Protein 7WLP (pdb70)

GO terms:
  GO:0005654 nucleoplasm (C, IDA)
  GO:0005634 nucleus (C, IDA)
  GO:0070062 extracellular exosome (C, HDA)
  GO:0005634 nucleus (C, HDA)

Radius of gyration: 16.53 Å; Cα contacts (8 Å, |Δi|>4): 292; chains: 4; bounding box: 38×44×42 Å

InterPro domains:
  IPR002119 Histone H2A [PR00620] (14-36)
  IPR002119 Histone H2A [PR00620] (43-58)
  IPR002119 Histone H2A [PR00620] (58-71)
  IPR002119 Histone H2A [PR00620] (72-86)
  IPR002119 Histone H2A [PR00620] (100-118)
  IPR002119 Histone H2A [PTHR23430] (9-121)
  IPR002119 Histone H2A [SM00414] (3-123)
  IPR007125 Core Histone H2A/H2B/H3 domain [PF00125] (7-89)
  IPR009072 Histone-fold [G3DSA:1.10.20.10] (2-130)
  IPR009072 Histone-fold [SSF47113] (4-128)
  IPR032454 Histone H2A, C-terminal domain [PF16211] (92-126)
  IPR032458 Histone H2A conserved site [PS00046] (22-28)
  IPR061508 Histone H2A, histone fold [cd00074] (16-104)

Foldseek 3Di:
DDQQLVLLVVLLCVQPVQAAADPQRSVVLRVQLVLLLCQLLVQLLVVCVVVVHQARALVSSLVSLCVQFPPVLSVVLNVQLVQLLVQLVPFPPPDQSCVSSVGSFHLVVSLVVSPVPRVRHHYDSSNSSSSSSSSSSVSSQLSNQLVVQCVVVVHRYGYVVSSVCSQCVDPRSVVSCVSRVD/DDDDDDD

Nearest PDB structures (foldseek):
  8uqd-assembly1_B  TM=9.725E-01  e=2.872E-25  Homo sapiens
  8uq9-assembly2_a  TM=9.815E-01  e=5.016E-25  Homo sapiens
  6w4l-assembly1_A  TM=9.857E-01  e=8.329E-25  Xenopus laevis
  8yjm-assembly1_G  TM=9.690E-01  e=5.016E-25  Homo sapiens
  8uqc-assembly1_A  TM=9.700E-01  e=6.464E-25  Homo sapiens

Structure (mmCIF, N/CA/C/O backbone):
data_7WLP
#
_entry.id   7WLP
#
_cell.length_a   88.270
_cell.length_b   88.270
_cell.length_c   105.626
_cell.angle_alpha   90.000
_cell.angle_beta   90.000
_cell.angle_gamma   120.000
#
_symmetry.space_group_name_H-M   'P 63 2 2'
#
loop_
_entity.id
_entity.type
_entity.pdbx_description
1 polymer 'Histone H2B type 1-O,Histone H2A type 1-D'
2 polymer 'Tegument protein BKRF4'
3 water water
#
loop_
_atom_site.group_PDB
_atom_site.id
_atom_site.type_symbol
_atom_site.label_atom_id
_atom_site.label_alt_id
_atom_site.label_comp_id
_atom_site.label_asym_id
_atom_site.label_entity_id
_atom_site.label_seq_id
_atom_site.pdbx_PDB_ins_code
_atom_site.Cartn_x
_atom_site.Cartn_y
_atom_site.Cartn_z
_atom_site.occupancy
_atom_site.B_iso_or_equiv
_atom_site.auth_seq_id
_atom_site.auth_comp_id
_atom_site.auth_asym_id
_atom_site.auth_atom_id
_atom_site.pdbx_PDB_model_num
ATOM 1 N N . LYS A 1 3 ? 19.239 -21.084 0.969 1.00 81.70 3 LYS A N 1
ATOM 2 C CA . LYS A 1 3 ? 18.403 -21.696 -0.097 1.00 89.01 3 LYS A CA 1
ATOM 3 C C . LYS A 1 3 ? 17.457 -20.627 -0.652 1.00 94.73 3 LYS A C 1
ATOM 4 O O . LYS A 1 3 ? 16.252 -20.763 -0.455 1.00 113.08 3 LYS A O 1
ATOM 10 N N . GLU A 1 4 ? 18.000 -19.586 -1.292 1.00 100.90 4 GLU A N 1
ATOM 11 C CA . GLU A 1 4 ? 17.243 -18.605 -2.125 1.00 97.65 4 GLU A CA 1
ATOM 12 C C . GLU A 1 4 ? 16.815 -19.269 -3.446 1.00 91.44 4 GLU A C 1
ATOM 13 O O . GLU A 1 4 ? 17.610 -20.048 -4.003 1.00 81.97 4 GLU A O 1
ATOM 19 N N . SER A 1 5 ? 15.600 -18.984 -3.922 1.00 82.17 5 SER A N 1
ATOM 20 C CA . SER A 1 5 ? 15.110 -19.376 -5.271 1.00 73.30 5 SER A CA 1
ATOM 21 C C . SER A 1 5 ? 15.584 -18.353 -6.310 1.00 64.43 5 SER A C 1
ATOM 22 O O . SER A 1 5 ? 15.132 -17.212 -6.266 1.00 63.01 5 SER A O 1
ATOM 25 N N . TYR A 1 6 ? 16.431 -18.777 -7.244 1.00 67.36 6 TYR A N 1
ATOM 26 C CA . TYR A 1 6 ? 16.934 -17.968 -8.386 1.00 65.67 6 TYR A CA 1
ATOM 27 C C . TYR A 1 6 ? 16.204 -18.348 -9.697 1.00 62.66 6 TYR A C 1
ATOM 28 O O . TYR A 1 6 ? 16.538 -17.753 -10.761 1.00 55.63 6 TYR A O 1
ATOM 37 N N . SER A 1 7 ? 15.211 -19.257 -9.621 1.00 57.55 7 SER A N 1
ATOM 38 C CA . SER A 1 7 ? 14.534 -19.885 -10.785 1.00 57.73 7 SER A CA 1
ATOM 39 C C . SER A 1 7 ? 14.220 -18.842 -11.848 1.00 60.69 7 SER A C 1
ATOM 40 O O . SER A 1 7 ? 14.543 -19.087 -13.011 1.00 60.61 7 SER A O 1
ATOM 43 N N . ILE A 1 8 ? 13.602 -17.724 -11.471 1.00 57.02 8 ILE A N 1
ATOM 44 C CA . ILE A 1 8 ? 13.080 -16.752 -12.466 1.00 57.07 8 ILE A CA 1
ATOM 45 C C . ILE A 1 8 ? 14.259 -16.162 -13.234 1.00 58.29 8 ILE A C 1
ATOM 46 O O . ILE A 1 8 ? 14.106 -15.864 -14.436 1.00 61.75 8 ILE A O 1
ATOM 51 N N . TYR A 1 9 ? 15.392 -15.987 -12.565 1.00 58.04 9 TYR A N 1
ATOM 52 C CA . TYR A 1 9 ? 16.596 -15.366 -13.159 1.00 58.35 9 TYR A CA 1
ATOM 53 C C . TYR A 1 9 ? 17.299 -16.402 -14.057 1.00 55.89 9 TYR A C 1
ATOM 54 O O . TYR A 1 9 ? 17.776 -16.053 -15.133 1.00 55.64 9 TYR A O 1
ATOM 63 N N . VAL A 1 10 ? 17.334 -17.655 -13.626 1.00 51.63 10 VAL A N 1
ATOM 64 C CA . VAL A 1 10 ? 17.853 -18.791 -14.428 1.00 53.35 10 VAL A CA 1
ATOM 65 C C . VAL A 1 10 ? 17.070 -18.882 -15.733 1.00 55.15 10 VAL A C 1
ATOM 66 O O . VAL A 1 10 ? 17.725 -19.016 -16.791 1.00 53.44 10 VAL A O 1
ATOM 70 N N . TYR A 1 11 ? 15.739 -18.818 -15.659 1.00 49.67 11 TYR A N 1
ATOM 71 C CA . TYR A 1 11 ? 14.836 -18.910 -16.835 1.00 51.78 11 TYR A CA 1
ATOM 72 C C . TYR A 1 11 ? 15.098 -17.746 -17.788 1.00 53.66 11 TYR A C 1
ATOM 73 O O . TYR A 1 11 ? 15.133 -17.944 -19.008 1.00 56.29 11 TYR A O 1
ATOM 82 N N . LYS A 1 12 ? 15.283 -16.549 -17.257 1.00 57.61 12 LYS A N 1
ATOM 83 C CA . LYS A 1 12 ? 15.596 -15.368 -18.101 1.00 62.23 12 LYS A CA 1
ATOM 84 C C . LYS A 1 12 ? 16.908 -15.623 -18.844 1.00 56.28 12 LYS A C 1
ATOM 85 O O . LYS A 1 12 ? 16.950 -15.410 -20.034 1.00 57.39 12 LYS A O 1
ATOM 91 N N . VAL A 1 13 ? 17.935 -16.112 -18.158 1.00 56.92 13 VAL A N 1
ATOM 92 C CA . VAL A 1 13 ? 19.258 -16.347 -18.785 1.00 54.82 13 VAL A CA 1
ATOM 93 C C . VAL A 1 13 ? 19.095 -17.464 -19.831 1.00 48.94 13 VAL A C 1
ATOM 94 O O . VAL A 1 13 ? 19.644 -17.317 -20.918 1.00 49.16 13 VAL A O 1
ATOM 98 N N . LEU A 1 14 ? 18.344 -18.518 -19.530 1.00 48.22 14 LEU A N 1
ATOM 99 C CA . LEU A 1 14 ? 18.048 -19.606 -20.490 1.00 53.63 14 LEU A CA 1
ATOM 100 C C . LEU A 1 14 ? 17.383 -19.048 -21.748 1.00 55.47 14 LEU A C 1
ATOM 101 O O . LEU A 1 14 ? 17.760 -19.514 -22.840 1.00 54.45 14 LEU A O 1
ATOM 106 N N . LYS A 1 15 ? 16.438 -18.112 -21.623 1.00 58.13 15 LYS A N 1
ATOM 107 C CA . LYS A 1 15 ? 15.802 -17.481 -22.820 1.00 63.29 15 LYS A CA 1
ATOM 108 C C . LYS A 1 15 ? 16.852 -16.690 -23.616 1.00 59.32 15 LYS A C 1
ATOM 109 O O . LYS A 1 15 ? 16.853 -16.809 -24.831 1.00 64.75 15 LYS A O 1
ATOM 115 N N . GLN A 1 16 ? 17.744 -15.955 -22.956 1.00 62.04 16 GLN A N 1
ATOM 116 C CA . GLN A 1 16 ? 18.862 -15.257 -23.636 1.00 63.43 16 GLN A CA 1
ATOM 117 C C . GLN A 1 16 ? 19.677 -16.256 -24.453 1.00 63.00 16 GLN A C 1
ATOM 118 O O . GLN A 1 16 ? 19.914 -15.943 -25.605 1.00 66.14 16 GLN A O 1
ATOM 124 N N . VAL A 1 17 ? 20.099 -17.395 -23.896 1.00 54.82 17 VAL A N 1
AT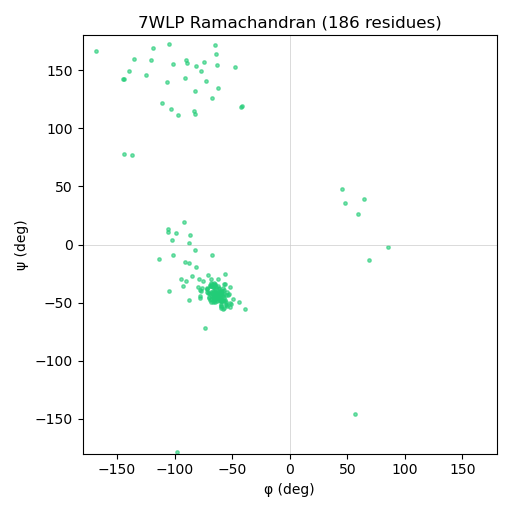OM 125 C CA . VAL A 1 17 ? 21.138 -18.237 -24.559 1.00 59.57 17 VAL A CA 1
ATOM 126 C C . VAL A 1 17 ? 20.498 -19.344 -25.424 1.00 58.30 17 VAL A C 1
ATOM 127 O O . VAL A 1 17 ? 21.138 -19.759 -26.393 1.00 56.28 17 VAL A O 1
ATOM 131 N N . HIS A 1 18 ? 19.320 -19.849 -25.084 1.00 52.35 18 HIS A N 1
ATOM 132 C CA . HIS A 1 18 ? 18.597 -20.859 -25.907 1.00 57.39 18 HIS A CA 1
ATOM 133 C C . HIS A 1 18 ? 17.118 -20.495 -25.968 1.00 54.24 18 HIS A C 1
ATOM 134 O O . HIS A 1 18 ? 16.297 -21.081 -25.252 1.00 52.03 18 HIS A O 1
ATOM 141 N N . PRO A 1 19 ? 16.762 -19.494 -26.806 1.00 55.78 19 PRO A N 1
ATOM 142 C CA . PRO A 1 19 ? 15.424 -18.907 -26.800 1.00 61.18 19 PRO A CA 1
ATOM 143 C C . PRO A 1 19 ? 14.332 -19.980 -26.916 1.00 59.96 19 PRO A C 1
ATOM 144 O O . PRO A 1 19 ? 13.368 -19.844 -26.241 1.00 59.26 19 PRO A O 1
ATOM 148 N N . ASP A 1 20 ? 14.553 -21.040 -27.697 1.00 62.71 20 ASP A N 1
ATOM 149 C CA . ASP A 1 20 ? 13.523 -22.061 -28.016 1.00 56.67 20 ASP A CA 1
ATOM 150 C C . ASP A 1 20 ? 13.652 -23.304 -27.148 1.00 56.49 20 ASP A C 1
ATOM 151 O O . ASP A 1 20 ? 12.958 -24.266 -27.406 1.00 65.45 20 ASP A O 1
ATOM 156 N N . THR A 1 21 ? 14.477 -23.275 -26.122 1.00 65.51 21 THR A N 1
ATOM 157 C CA . THR A 1 21 ? 14.692 -24.448 -25.251 1.00 61.51 21 THR A CA 1
ATOM 158 C C . THR A 1 21 ? 13.996 -24.197 -23.917 1.00 60.08 21 THR A C 1
ATOM 159 O O . THR A 1 21 ? 14.060 -23.068 -23.436 1.00 56.73 21 THR A O 1
ATOM 163 N N . GLY A 1 22 ? 13.367 -25.233 -23.372 1.00 57.30 22 GLY A N 1
ATOM 164 C CA . GLY A 1 22 ? 12.764 -25.245 -22.032 1.00 55.57 22 GLY A CA 1
ATOM 165 C C . GLY A 1 22 ? 13.691 -25.876 -21.012 1.00 58.53 22 GLY A C 1
ATOM 166 O O . GLY A 1 22 ? 14.845 -26.274 -21.344 1.00 57.14 22 GLY A O 1
ATOM 167 N N . ILE A 1 23 ? 13.223 -25.959 -19.778 1.00 56.49 23 ILE A N 1
ATOM 168 C CA . ILE A 1 23 ? 13.937 -26.687 -18.693 1.00 60.10 23 ILE A CA 1
ATOM 169 C C . ILE A 1 23 ? 12.893 -27.343 -17.797 1.00 54.82 23 ILE A C 1
ATOM 170 O O . ILE A 1 23 ? 11.841 -26.746 -17.578 1.00 57.58 23 ILE A O 1
ATOM 175 N N . SER A 1 24 ? 13.195 -28.540 -17.314 1.00 56.65 24 SER A N 1
ATOM 176 C CA . SER A 1 24 ? 12.309 -29.327 -16.440 1.00 52.92 24 SER A CA 1
ATOM 177 C C . SER A 1 24 ? 12.462 -28.818 -15.003 1.00 67.04 24 SER A C 1
ATOM 178 O O . SER A 1 24 ? 13.539 -28.278 -14.668 1.00 65.97 24 SER A O 1
ATOM 181 N N . SER A 1 25 ? 11.421 -28.994 -14.189 1.00 65.69 25 SER A N 1
ATOM 182 C CA . SER A 1 25 ? 11.390 -28.603 -12.758 1.00 65.92 25 SER A CA 1
ATOM 183 C C . SER A 1 25 ? 12.532 -29.269 -11.986 1.00 56.21 25 SER A C 1
ATOM 184 O O . SER A 1 25 ? 13.120 -28.603 -11.135 1.00 48.66 25 SER A O 1
ATOM 187 N N . LYS A 1 26 ? 12.862 -30.526 -12.264 1.00 54.31 26 LYS A N 1
ATOM 188 C CA . LYS A 1 26 ? 14.010 -31.168 -11.578 1.00 58.75 26 LYS A CA 1
ATOM 189 C C . LYS A 1 26 ? 15.310 -30.468 -12.026 1.00 56.50 26 LYS A C 1
ATOM 190 O O . LYS A 1 26 ? 16.231 -30.289 -11.202 1.00 55.90 26 LYS A O 1
ATOM 196 N N . ALA A 1 27 ? 15.390 -30.070 -13.286 1.00 57.74 27 ALA A N 1
ATOM 197 C CA . ALA A 1 27 ? 16.593 -29.423 -13.833 1.00 59.22 27 ALA A CA 1
ATOM 198 C C . ALA A 1 27 ? 16.725 -28.066 -13.153 1.00 57.19 27 ALA A C 1
ATOM 199 O O . ALA A 1 27 ? 17.848 -27.729 -12.714 1.00 51.64 27 ALA A O 1
ATOM 201 N N . MET A 1 28 ? 15.607 -27.346 -13.044 1.00 59.58 28 MET A N 1
ATOM 202 C CA . MET A 1 28 ? 15.566 -25.984 -12.443 1.00 60.41 28 MET A CA 1
ATOM 203 C C . MET A 1 28 ? 16.007 -26.044 -10.983 1.00 55.83 28 MET A C 1
ATOM 204 O O . MET A 1 28 ? 16.701 -25.136 -10.551 1.00 53.33 28 MET A O 1
ATOM 209 N N . GLY A 1 29 ? 15.625 -27.102 -10.272 1.00 56.76 29 GLY A N 1
ATOM 210 C CA . GLY A 1 29 ? 16.066 -27.341 -8.892 1.00 52.86 29 GLY A CA 1
ATOM 211 C C . GLY A 1 29 ? 17.564 -27.514 -8.824 1.00 55.41 29 GLY A C 1
ATOM 212 O O . GLY A 1 29 ? 18.198 -26.904 -7.962 1.00 52.81 29 GLY A O 1
ATOM 213 N N . ILE A 1 30 ? 18.134 -28.334 -9.696 1.00 52.63 30 ILE A N 1
ATOM 214 C CA . ILE A 1 30 ? 19.604 -28.551 -9.674 1.00 55.37 30 ILE A CA 1
ATOM 215 C C . ILE A 1 30 ? 20.287 -27.212 -9.948 1.00 53.89 30 ILE A C 1
ATOM 216 O O . ILE A 1 30 ? 21.262 -26.897 -9.267 1.00 52.88 30 ILE A O 1
ATOM 221 N N . MET A 1 31 ? 19.776 -26.447 -10.901 1.00 49.64 31 MET A N 1
ATOM 222 C CA . MET A 1 31 ? 20.367 -25.146 -11.247 1.00 48.09 31 MET A CA 1
ATOM 223 C C . MET A 1 31 ? 20.397 -24.230 -10.013 1.00 54.52 31 MET A C 1
ATOM 224 O O . MET A 1 31 ? 21.416 -23.562 -9.790 1.00 54.92 31 MET A O 1
ATOM 229 N N . ASN A 1 32 ? 19.317 -24.181 -9.239 1.00 60.25 32 ASN A N 1
ATOM 230 C CA . ASN A 1 32 ? 19.197 -23.323 -8.030 1.00 59.26 32 ASN A CA 1
ATOM 231 C C . ASN A 1 32 ? 20.183 -23.802 -6.975 1.00 55.18 32 ASN A C 1
ATOM 232 O O . ASN A 1 32 ? 20.889 -22.978 -6.354 1.00 56.32 32 ASN A O 1
ATOM 237 N N . SER A 1 33 ? 20.201 -25.104 -6.765 1.00 51.62 33 SER A N 1
ATOM 238 C CA . SER A 1 33 ? 21.182 -25.734 -5.869 1.00 53.98 33 SER A CA 1
ATOM 239 C C . SER A 1 33 ? 22.569 -25.279 -6.322 1.00 57.23 33 SER A C 1
ATOM 240 O O . SER A 1 33 ? 23.371 -24.876 -5.475 1.00 60.89 33 SER A O 1
ATOM 243 N N . PHE A 1 34 ? 22.817 -25.244 -7.627 1.00 53.15 34 PHE A N 1
ATOM 244 C CA . PHE A 1 34 ? 24.156 -24.900 -8.147 1.00 57.70 34 PHE A CA 1
ATOM 245 C C . PHE A 1 34 ? 24.481 -23.414 -7.904 1.00 49.66 34 PHE A C 1
ATOM 246 O O . PHE A 1 34 ? 25.597 -23.105 -7.480 1.00 45.86 34 PHE A O 1
ATOM 254 N N . VAL A 1 35 ? 23.541 -22.509 -8.126 1.00 44.37 35 VAL A N 1
ATOM 255 C CA . VAL A 1 35 ? 23.782 -21.055 -7.904 1.00 50.59 35 VAL A CA 1
ATOM 256 C C . VAL A 1 35 ? 24.018 -20.798 -6.412 1.00 48.09 35 VAL A C 1
ATOM 257 O O . VAL A 1 35 ? 24.902 -20.012 -6.097 1.00 51.24 35 VAL A O 1
ATOM 261 N N . ASN A 1 36 ? 23.262 -21.461 -5.529 1.00 56.97 36 ASN A N 1
ATOM 262 C CA . ASN A 1 36 ? 23.440 -21.383 -4.053 1.00 57.21 36 ASN A CA 1
ATOM 263 C C . ASN A 1 36 ? 24.839 -21.854 -3.658 1.00 52.12 36 ASN A C 1
ATOM 264 O O . ASN A 1 36 ? 25.530 -21.103 -2.983 1.00 54.31 36 ASN A O 1
ATOM 269 N N . ASP A 1 37 ? 25.239 -23.047 -4.054 1.00 51.98 37 ASP A N 1
ATOM 270 C CA . ASP A 1 37 ? 26.580 -23.571 -3.713 1.00 58.43 37 ASP A CA 1
ATOM 271 C C . ASP A 1 37 ? 27.632 -22.550 -4.160 1.00 57.48 37 ASP A C 1
ATOM 272 O O . ASP A 1 37 ? 28.567 -22.281 -3.387 1.00 56.21 37 ASP A O 1
ATOM 277 N N . ILE A 1 38 ? 27.490 -21.989 -5.360 1.00 56.70 38 ILE A N 1
ATOM 278 C CA . ILE A 1 38 ? 28.543 -21.112 -5.935 1.00 54.26 38 ILE A CA 1
ATOM 279 C C . ILE A 1 38 ? 28.547 -19.827 -5.111 1.00 50.51 38 ILE A C 1
ATOM 280 O O . ILE A 1 38 ? 29.635 -19.406 -4.715 1.00 44.71 38 ILE A O 1
ATOM 285 N N . PHE A 1 39 ? 27.373 -19.243 -4.873 1.00 52.32 39 PHE A N 1
ATOM 286 C CA . PHE A 1 39 ? 27.248 -17.998 -4.085 1.00 59.26 39 PHE A CA 1
ATOM 287 C C . PHE A 1 39 ? 27.970 -18.164 -2.747 1.00 56.04 39 PHE A C 1
ATOM 288 O O . PHE A 1 39 ? 28.806 -17.314 -2.426 1.00 58.95 39 PHE A O 1
ATOM 296 N N . GLU A 1 40 ? 27.682 -19.248 -2.018 1.00 59.13 40 GLU A N 1
ATOM 297 C CA . GLU A 1 40 ? 28.223 -19.527 -0.658 1.00 56.23 40 GLU A CA 1
ATOM 298 C C . GLU A 1 40 ? 29.741 -19.678 -0.712 1.00 48.90 40 GLU A C 1
ATOM 299 O O . GLU A 1 40 ? 30.443 -19.059 0.069 1.00 49.34 40 GLU A O 1
ATOM 305 N N . ARG A 1 41 ? 30.240 -20.467 -1.635 1.00 53.26 41 ARG A N 1
ATOM 306 C CA . ARG A 1 41 ? 31.692 -20.711 -1.742 1.00 49.76 41 ARG A CA 1
ATOM 307 C C . ARG A 1 41 ? 32.399 -19.382 -1.997 1.00 44.07 41 ARG A C 1
ATOM 308 O O . ARG A 1 41 ? 33.357 -19.059 -1.288 1.00 50.12 41 ARG A O 1
ATOM 316 N N . ILE A 1 42 ? 31.910 -18.574 -2.919 1.00 49.47 42 ILE A N 1
ATOM 317 C CA . ILE A 1 42 ? 32.583 -17.286 -3.246 1.00 54.81 42 ILE A CA 1
ATOM 318 C C . ILE A 1 42 ? 32.410 -16.330 -2.070 1.00 52.52 42 ILE A C 1
ATOM 319 O O . ILE A 1 42 ? 33.393 -15.697 -1.691 1.00 55.62 42 ILE A O 1
ATOM 324 N N . ALA A 1 43 ? 31.205 -16.227 -1.524 1.00 57.38 43 ALA A N 1
ATOM 325 C CA . ALA A 1 43 ? 30.914 -15.339 -0.369 1.00 63.64 43 ALA A CA 1
ATOM 326 C C . ALA A 1 43 ? 31.795 -15.750 0.823 1.00 60.16 43 ALA A C 1
ATOM 327 O O . ALA A 1 43 ? 32.508 -14.890 1.329 1.00 54.63 43 ALA A O 1
ATOM 329 N N . GLY A 1 44 ? 31.811 -17.037 1.188 1.00 58.21 44 GLY A N 1
ATOM 330 C CA . GLY A 1 44 ? 32.673 -17.571 2.260 1.00 57.65 44 GLY A CA 1
ATOM 331 C C . GLY A 1 44 ? 34.121 -17.163 2.066 1.00 53.77 44 GLY A C 1
ATOM 332 O O . GLY A 1 44 ? 34.740 -16.663 2.982 1.00 55.83 44 GLY A O 1
ATOM 333 N N . GLU A 1 45 ? 34.665 -17.391 0.880 1.00 53.95 45 GLU A N 1
ATOM 334 C CA . GLU A 1 45 ? 36.108 -17.124 0.669 1.00 59.16 45 GLU A CA 1
ATOM 335 C C . GLU A 1 45 ? 36.397 -15.626 0.764 1.00 54.49 45 GLU A C 1
ATOM 336 O O . GLU A 1 45 ? 37.431 -15.263 1.335 1.00 52.23 45 GLU A O 1
ATOM 342 N N . ALA A 1 46 ? 35.517 -14.801 0.212 1.00 48.06 46 ALA A N 1
ATOM 343 C CA . ALA A 1 46 ? 35.769 -13.347 0.205 1.00 53.99 46 ALA A CA 1
ATOM 344 C C . ALA A 1 46 ? 35.800 -12.836 1.645 1.00 58.95 46 ALA A C 1
ATOM 345 O O . ALA A 1 46 ? 36.671 -12.019 1.967 1.00 59.83 46 ALA A O 1
ATOM 347 N N . SER A 1 47 ? 34.875 -13.315 2.470 1.00 61.88 47 SER A N 1
ATOM 348 C CA . SER A 1 47 ? 34.826 -12.902 3.889 1.00 67.71 47 SER A CA 1
ATOM 349 C C . SER A 1 47 ? 36.147 -13.272 4.555 1.00 65.18 47 SER A C 1
ATOM 350 O O . SER A 1 47 ? 36.741 -12.410 5.213 1.00 58.53 47 SER A O 1
ATOM 353 N N . ARG A 1 48 ? 36.585 -14.511 4.361 1.00 58.58 48 ARG A N 1
ATOM 354 C CA . ARG A 1 48 ? 37.835 -14.973 5.003 1.00 63.24 48 ARG A CA 1
ATOM 355 C C . ARG A 1 48 ? 38.984 -14.076 4.547 1.00 67.00 48 ARG A C 1
ATOM 356 O O . ARG A 1 48 ? 39.804 -13.701 5.391 1.00 64.73 48 ARG A O 1
ATOM 364 N N . LEU A 1 49 ? 39.021 -13.739 3.260 1.00 64.49 49 LEU A N 1
ATOM 365 C CA . LEU A 1 49 ? 40.130 -12.913 2.729 1.00 60.90 49 LEU A CA 1
ATOM 366 C C . LEU A 1 49 ? 40.150 -11.577 3.470 1.00 64.07 49 LEU A C 1
ATOM 367 O O . LEU A 1 49 ? 41.235 -11.154 3.883 1.00 60.70 49 LEU A O 1
ATOM 372 N N . ALA A 1 50 ? 38.986 -10.959 3.638 1.00 58.53 50 ALA A N 1
ATOM 373 C CA . ALA A 1 50 ? 38.904 -9.645 4.308 1.00 66.95 50 ALA A CA 1
ATOM 374 C C . ALA A 1 50 ? 39.372 -9.770 5.758 1.00 72.46 50 ALA A C 1
ATOM 375 O O . ALA A 1 50 ? 40.155 -8.917 6.200 1.00 67.09 50 ALA A O 1
ATOM 377 N N . HIS A 1 51 ? 38.900 -10.797 6.460 1.00 75.76 51 HIS A N 1
ATOM 378 C CA . HIS A 1 51 ? 39.258 -11.000 7.885 1.00 74.71 51 HIS A CA 1
ATOM 379 C C . HIS A 1 51 ? 40.754 -11.275 8.008 1.00 76.84 51 HIS A C 1
ATOM 380 O O . HIS A 1 51 ? 41.390 -10.679 8.886 1.00 83.83 51 HIS A O 1
ATOM 387 N N . TYR A 1 52 ? 41.283 -12.149 7.158 1.00 83.11 52 TYR A N 1
ATOM 388 C CA . TYR A 1 52 ? 42.721 -12.505 7.214 1.00 85.21 52 TYR A CA 1
ATOM 389 C C . TYR A 1 52 ? 43.569 -11.245 7.069 1.00 80.89 52 TYR A C 1
ATOM 390 O O . TYR A 1 52 ? 44.529 -11.077 7.829 1.00 87.60 52 TYR A O 1
ATOM 399 N N . ASN A 1 53 ? 43.223 -10.403 6.102 1.00 80.02 53 ASN A N 1
ATOM 400 C CA . ASN A 1 53 ? 43.983 -9.140 5.885 1.00 91.23 53 ASN A CA 1
ATOM 401 C C . ASN A 1 53 ? 43.310 -8.024 6.700 1.00 92.44 53 ASN A C 1
ATOM 402 O O . ASN A 1 53 ? 43.540 -6.829 6.378 1.00 88.10 53 ASN A O 1
ATOM 407 N N . LYS A 1 54 ? 42.500 -8.408 7.700 1.00 90.03 54 LYS A N 1
ATOM 408 C CA . LYS A 1 54 ? 41.917 -7.521 8.748 1.00 99.18 54 LYS A CA 1
ATOM 409 C C . LYS A 1 54 ? 41.359 -6.240 8.112 1.00 93.11 54 LYS A C 1
ATOM 410 O O . LYS A 1 54 ? 41.646 -5.138 8.622 1.00 85.98 54 LYS A O 1
ATOM 416 N N . ARG A 1 55 ? 40.585 -6.395 7.036 1.00 90.95 55 ARG A N 1
ATOM 417 C CA . ARG A 1 55 ? 39.725 -5.326 6.466 1.00 90.48 55 ARG A CA 1
ATOM 418 C C . ARG A 1 55 ? 38.378 -5.440 7.177 1.00 74.62 55 ARG A C 1
ATOM 419 O O . ARG A 1 55 ? 38.096 -6.524 7.707 1.00 75.95 55 ARG A O 1
ATOM 427 N N . SER A 1 56 ? 37.606 -4.358 7.235 1.00 74.42 56 SER A N 1
ATOM 428 C CA . SER A 1 56 ? 36.270 -4.325 7.896 1.00 80.03 56 SER A CA 1
ATOM 429 C C . SER A 1 56 ? 35.177 -4.291 6.820 1.00 70.13 56 SER A C 1
ATOM 430 O O . SER A 1 56 ? 34.009 -4.014 7.150 1.00 69.58 56 SER A O 1
ATOM 433 N N . THR A 1 57 ? 35.551 -4.521 5.562 1.00 64.92 57 THR A N 1
ATOM 434 C CA . THR A 1 57 ? 34.624 -4.430 4.407 1.00 64.85 57 THR A CA 1
ATOM 435 C C . THR A 1 57 ? 34.968 -5.496 3.340 1.00 65.76 57 THR A C 1
ATOM 436 O O . THR A 1 57 ? 36.152 -5.811 3.110 1.00 65.59 57 THR A O 1
ATOM 440 N N . ILE A 1 58 ? 33.943 -6.068 2.725 1.00 66.35 58 ILE A N 1
ATOM 441 C CA . ILE A 1 58 ? 34.066 -6.925 1.510 1.00 62.99 58 ILE A CA 1
ATOM 442 C C . ILE A 1 58 ? 33.780 -6.058 0.268 1.00 55.49 58 ILE A C 1
ATOM 443 O O . ILE A 1 58 ? 32.660 -5.574 0.093 1.00 58.02 58 ILE A O 1
ATOM 448 N N . THR A 1 59 ? 34.809 -5.818 -0.530 1.00 51.67 59 THR A N 1
ATOM 449 C CA . THR A 1 59 ? 34.706 -5.141 -1.832 1.00 54.14 59 THR A CA 1
ATOM 450 C C . THR A 1 59 ? 34.845 -6.167 -2.964 1.00 54.71 59 THR A C 1
ATOM 451 O O . THR A 1 59 ? 35.175 -7.352 -2.744 1.00 46.09 59 THR A O 1
ATOM 455 N N . SER A 1 60 ? 34.606 -5.671 -4.159 1.00 57.27 60 SER A N 1
ATOM 456 C CA . SER A 1 60 ? 34.744 -6.412 -5.422 1.00 65.32 60 SER A CA 1
ATOM 457 C C . SER A 1 60 ? 36.178 -6.952 -5.518 1.00 62.79 60 SER A C 1
ATOM 458 O O . SER A 1 60 ? 36.352 -8.000 -6.135 1.00 66.71 60 SER A O 1
ATOM 461 N N . ARG A 1 61 ? 37.158 -6.324 -4.862 1.00 57.61 61 ARG A N 1
ATOM 462 C CA . ARG A 1 61 ? 38.541 -6.857 -4.836 1.00 56.71 61 ARG A CA 1
ATOM 463 C C . ARG A 1 61 ? 38.543 -8.249 -4.221 1.00 53.23 61 ARG A C 1
ATOM 464 O O . ARG A 1 61 ? 39.274 -9.097 -4.709 1.00 50.33 61 ARG A O 1
ATOM 472 N N . GLU A 1 62 ? 37.801 -8.460 -3.144 1.00 52.41 62 GLU A N 1
ATOM 473 C CA . GLU A 1 62 ? 37.846 -9.754 -2.429 1.00 53.17 62 GLU A CA 1
ATOM 474 C C . GLU A 1 62 ? 37.002 -10.757 -3.213 1.00 51.95 62 GLU A C 1
ATOM 475 O O . GLU A 1 62 ? 37.329 -11.956 -3.108 1.00 46.76 62 GLU A O 1
ATOM 481 N N . ILE A 1 63 ? 35.957 -10.286 -3.927 1.00 45.40 63 ILE A N 1
ATOM 482 C CA . ILE A 1 63 ? 35.118 -11.168 -4.788 1.00 50.90 63 ILE A CA 1
ATOM 483 C C . ILE A 1 63 ? 36.052 -11.631 -5.909 1.00 49.73 63 ILE A C 1
ATOM 484 O O . ILE A 1 63 ? 36.153 -12.822 -6.133 1.00 50.15 63 ILE A O 1
ATOM 489 N N . GLN A 1 64 ? 36.819 -10.694 -6.463 1.00 48.82 64 GLN A N 1
ATOM 490 C CA . GLN A 1 64 ? 37.720 -10.921 -7.606 1.00 49.93 64 GLN A CA 1
ATOM 491 C C . GLN A 1 64 ? 38.755 -11.983 -7.242 1.00 46.97 64 GLN A C 1
ATOM 492 O O . GLN A 1 64 ? 38.863 -13.004 -7.968 1.00 41.30 64 GLN A O 1
ATOM 498 N N . THR A 1 65 ? 39.446 -11.780 -6.140 1.00 40.94 65 THR A N 1
ATOM 499 C CA . THR A 1 65 ? 40.408 -12.775 -5.627 1.00 44.65 65 THR A CA 1
ATOM 500 C C . THR A 1 65 ? 39.684 -14.099 -5.413 1.00 44.64 65 THR A C 1
ATOM 501 O O . THR A 1 65 ? 40.193 -15.120 -5.861 1.00 50.18 65 THR A O 1
ATOM 505 N N . ALA A 1 66 ? 38.536 -14.110 -4.758 1.00 47.08 66 ALA A N 1
ATOM 506 C CA . ALA A 1 66 ? 37.857 -15.390 -4.456 1.00 51.92 66 ALA A CA 1
ATOM 507 C C . ALA A 1 66 ? 37.537 -16.112 -5.772 1.00 54.27 66 ALA A C 1
ATOM 508 O O . ALA A 1 66 ? 37.680 -17.342 -5.855 1.00 46.39 66 ALA A O 1
ATOM 510 N N . VAL A 1 67 ? 37.104 -15.349 -6.767 1.00 47.40 67 VAL A N 1
ATOM 511 C CA . VAL A 1 67 ? 36.703 -15.898 -8.081 1.00 52.64 67 VAL A CA 1
ATOM 512 C C . VAL A 1 67 ? 37.934 -16.533 -8.734 1.00 50.09 67 VAL A C 1
ATOM 513 O O . VAL A 1 67 ? 37.793 -17.619 -9.327 1.00 47.31 67 VAL A O 1
ATOM 517 N N . ARG A 1 68 ? 39.079 -15.863 -8.644 1.00 44.19 68 ARG A N 1
ATOM 518 C CA . ARG A 1 68 ? 40.334 -16.338 -9.255 1.00 46.18 68 ARG A CA 1
ATOM 519 C C . ARG A 1 68 ? 40.799 -17.602 -8.518 1.00 48.12 68 ARG A C 1
ATOM 520 O O . ARG A 1 68 ? 41.408 -18.464 -9.171 1.00 54.59 68 ARG A O 1
ATOM 528 N N . LEU A 1 69 ? 40.490 -17.741 -7.239 1.00 45.36 69 LEU A N 1
ATOM 529 C CA . LEU A 1 69 ? 40.933 -18.928 -6.451 1.00 54.15 69 LEU A CA 1
ATOM 530 C C . LEU A 1 69 ? 40.016 -20.107 -6.739 1.00 51.13 69 LEU A C 1
ATOM 531 O O . LEU A 1 69 ? 40.522 -21.199 -6.823 1.00 60.00 69 LEU A O 1
ATOM 536 N N . LEU A 1 70 ? 38.730 -19.880 -6.920 1.00 49.63 70 LEU A N 1
ATOM 537 C CA . LEU A 1 70 ? 37.761 -20.986 -6.947 1.00 52.45 70 LEU A CA 1
ATOM 538 C C . LEU A 1 70 ? 37.525 -21.468 -8.369 1.00 52.88 70 LEU A C 1
ATOM 539 O O . LEU A 1 70 ? 37.265 -22.654 -8.506 1.00 51.89 70 LEU A O 1
ATOM 544 N N . LEU A 1 71 ? 37.531 -20.562 -9.341 1.00 49.33 71 LEU A N 1
ATOM 545 C CA . LEU A 1 71 ? 37.118 -20.940 -10.714 1.00 48.66 71 LEU A CA 1
ATOM 546 C C . LEU A 1 71 ? 38.290 -21.404 -11.571 1.00 54.27 71 LEU A C 1
ATOM 547 O O . LEU A 1 71 ? 39.386 -20.846 -11.438 1.00 52.04 71 LEU A O 1
ATOM 552 N N . PRO A 1 72 ? 38.093 -22.414 -12.453 1.00 52.27 72 PRO A N 1
ATOM 553 C CA . PRO A 1 72 ? 39.140 -22.824 -13.381 1.00 51.63 72 PRO A CA 1
ATOM 554 C C . PRO A 1 72 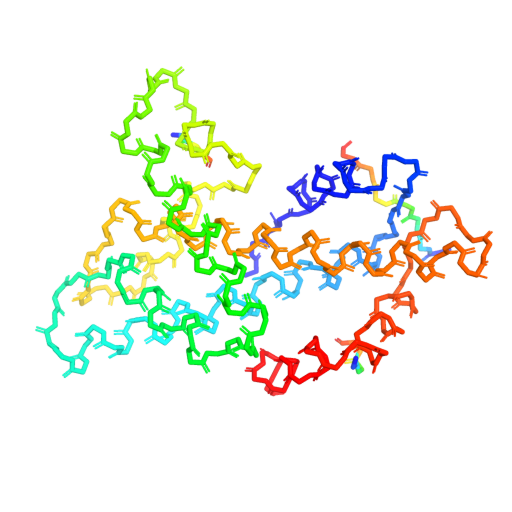? 39.482 -21.677 -14.343 1.00 49.40 72 PRO A C 1
ATOM 555 O O . PRO A 1 72 ? 38.627 -20.868 -14.589 1.00 53.04 72 PRO A O 1
ATOM 559 N N . GLY A 1 73 ? 40.699 -21.658 -14.880 1.00 55.75 73 GLY A N 1
ATOM 560 C CA . GLY A 1 73 ? 41.205 -20.544 -15.714 1.00 55.28 73 GLY A CA 1
ATOM 561 C C . GLY A 1 73 ? 40.388 -19.772 -16.728 1.00 50.02 73 GLY A C 1
ATOM 562 O O . GLY A 1 73 ? 40.404 -18.539 -16.661 1.00 51.98 73 GLY A O 1
ATOM 563 N N . GLU A 1 74 ? 39.779 -20.461 -17.686 1.00 50.18 74 GLU A N 1
ATOM 564 C CA . GLU A 1 74 ? 38.931 -19.763 -18.685 1.00 51.95 74 GLU A CA 1
ATOM 565 C C . GLU A 1 74 ? 37.673 -19.204 -18.021 1.00 46.84 74 GLU A C 1
ATOM 566 O O . GLU A 1 74 ? 37.304 -18.069 -18.336 1.00 49.53 74 GLU A O 1
ATOM 572 N N . LEU A 1 75 ? 37.066 -19.972 -17.123 1.00 45.23 75 LEU A N 1
ATOM 573 C CA . LEU A 1 75 ? 35.874 -19.483 -16.394 1.00 47.40 75 LEU A CA 1
ATOM 574 C C . LEU A 1 75 ? 36.282 -18.269 -15.553 1.00 48.80 75 LEU A C 1
ATOM 575 O O . LEU A 1 75 ? 35.529 -17.295 -15.539 1.00 51.88 75 LEU A O 1
ATOM 580 N N . ALA A 1 76 ? 37.453 -18.317 -14.926 1.00 45.85 76 ALA A N 1
ATOM 581 C CA . ALA A 1 76 ? 37.929 -17.224 -14.065 1.00 46.68 76 ALA A CA 1
ATOM 582 C C . ALA A 1 76 ? 38.145 -15.956 -14.889 1.00 46.42 76 ALA A C 1
ATOM 583 O O . ALA A 1 76 ? 37.651 -14.928 -14.469 1.00 50.74 76 ALA A O 1
ATOM 585 N N . LYS A 1 77 ? 38.796 -16.067 -16.040 1.00 44.02 77 LYS A N 1
ATOM 586 C CA . LYS A 1 77 ? 39.046 -14.938 -16.947 1.00 48.14 77 LYS A CA 1
ATOM 587 C C . LYS A 1 77 ? 37.723 -14.309 -17.406 1.00 43.72 77 LYS A C 1
ATOM 588 O O . LYS A 1 77 ? 37.647 -13.088 -17.417 1.00 46.32 77 LYS A O 1
ATOM 594 N N . HIS A 1 78 ? 36.766 -15.107 -17.854 1.00 43.68 78 HIS A N 1
ATOM 595 C CA . HIS A 1 78 ? 35.472 -14.579 -18.360 1.00 51.22 78 HIS A CA 1
ATOM 596 C C . HIS A 1 78 ? 34.692 -13.982 -17.184 1.00 47.76 78 HIS A C 1
ATOM 597 O O . HIS A 1 78 ? 34.049 -12.945 -17.394 1.00 47.96 78 HIS A O 1
ATOM 604 N N . ALA A 1 79 ? 34.798 -14.597 -16.006 1.00 41.51 79 ALA A N 1
ATOM 605 C CA . ALA A 1 79 ? 34.127 -14.137 -14.785 1.00 48.65 79 ALA A CA 1
ATOM 606 C C . ALA A 1 79 ? 34.695 -12.786 -14.379 1.00 43.23 79 ALA A C 1
ATOM 607 O O . ALA A 1 79 ? 33.914 -11.914 -14.031 1.00 50.50 79 ALA A O 1
ATOM 609 N N . VAL A 1 80 ? 36.004 -12.637 -14.423 1.00 43.01 80 VAL A N 1
ATOM 610 C CA . VAL A 1 80 ? 36.667 -11.364 -14.045 1.00 49.92 80 VAL A CA 1
ATOM 611 C C . VAL A 1 80 ? 36.215 -10.291 -15.036 1.00 47.55 80 VAL A C 1
ATOM 612 O O . VAL A 1 80 ? 35.866 -9.196 -14.582 1.00 52.19 80 VAL A O 1
ATOM 616 N N . SER A 1 81 ? 36.161 -10.629 -16.316 1.00 44.62 81 SER A N 1
ATOM 617 C CA . SER A 1 81 ? 35.743 -9.718 -17.410 1.00 50.29 81 SER A CA 1
ATOM 618 C C . SER A 1 81 ? 34.305 -9.282 -17.155 1.00 44.10 81 SER A C 1
ATOM 619 O O . SER A 1 81 ? 34.054 -8.095 -17.255 1.00 44.25 81 SER A O 1
ATOM 622 N N . GLU A 1 82 ? 33.436 -10.212 -16.772 1.00 43.24 82 GLU A N 1
ATOM 623 C CA . GLU A 1 82 ? 31.988 -9.943 -16.587 1.00 48.61 82 GLU A CA 1
ATOM 624 C C . GLU A 1 82 ? 31.776 -9.193 -15.265 1.00 49.76 82 GLU A C 1
ATOM 625 O O . GLU A 1 82 ? 30.958 -8.266 -15.252 1.00 55.97 82 GLU A O 1
ATOM 631 N N . GLY A 1 83 ? 32.544 -9.523 -14.222 1.00 54.06 83 GLY A N 1
ATOM 632 C CA . GLY A 1 83 ? 32.546 -8.799 -12.933 1.00 52.88 83 GLY A CA 1
ATOM 633 C C . GLY A 1 83 ? 32.878 -7.321 -13.080 1.00 45.88 83 GLY A C 1
ATOM 634 O O . GLY A 1 83 ? 32.096 -6.481 -12.622 1.00 45.23 83 GLY A O 1
ATOM 635 N N . THR A 1 84 ? 34.006 -7.026 -13.709 1.00 47.13 84 THR A N 1
ATOM 636 C CA . THR A 1 84 ? 34.540 -5.651 -13.925 1.00 53.71 84 THR A CA 1
ATOM 637 C C . THR A 1 84 ? 33.589 -4.867 -14.835 1.00 54.58 84 THR A C 1
ATOM 638 O O . THR A 1 84 ? 33.370 -3.678 -14.583 1.00 52.71 84 THR A O 1
ATOM 642 N N . LYS A 1 85 ? 33.021 -5.514 -15.845 1.00 51.76 85 LYS A N 1
ATOM 643 C CA . LYS A 1 85 ? 32.106 -4.811 -16.758 1.00 52.70 85 LYS A CA 1
ATOM 644 C C . LYS A 1 85 ? 30.859 -4.407 -15.973 1.00 44.66 85 LYS A C 1
ATOM 645 O O . LYS A 1 85 ? 30.455 -3.291 -16.088 1.00 47.07 85 LYS A O 1
ATOM 651 N N . ALA A 1 86 ? 30.243 -5.316 -15.237 1.00 44.78 86 ALA A N 1
ATOM 652 C CA . ALA A 1 86 ? 29.018 -5.025 -14.468 1.00 44.50 86 ALA A CA 1
ATOM 653 C C . ALA A 1 86 ? 29.305 -3.909 -13.447 1.00 55.72 86 ALA A C 1
ATOM 654 O O . ALA A 1 86 ? 28.486 -3.006 -13.342 1.00 54.57 86 ALA A O 1
ATOM 656 N N . VAL A 1 87 ? 30.449 -3.950 -12.750 1.00 55.09 87 VAL A N 1
ATOM 657 C CA . VAL A 1 87 ? 30.775 -2.961 -11.685 1.00 54.83 87 VAL A CA 1
ATOM 658 C C . VAL A 1 87 ? 30.927 -1.591 -12.334 1.00 57.53 87 VAL A C 1
ATOM 659 O O . VAL A 1 87 ? 30.350 -0.635 -11.784 1.00 51.21 87 VAL A O 1
ATOM 663 N N . THR A 1 88 ? 31.611 -1.540 -13.478 1.00 53.23 88 THR A N 1
ATOM 664 C CA . THR A 1 88 ? 31.866 -0.301 -14.244 1.00 53.54 88 THR A CA 1
ATOM 665 C C . THR A 1 88 ? 30.568 0.288 -14.805 1.00 51.32 88 THR A C 1
ATOM 666 O O . THR A 1 88 ? 30.411 1.493 -14.747 1.00 59.83 88 THR A O 1
ATOM 670 N N . LYS A 1 89 ? 29.715 -0.521 -15.408 1.00 53.34 89 LYS A N 1
ATOM 671 C CA . LYS A 1 89 ? 28.392 -0.073 -15.894 1.00 62.95 89 LYS A CA 1
ATOM 672 C C . LYS A 1 89 ? 27.649 0.559 -14.715 1.00 58.74 89 LYS A C 1
ATOM 673 O O . LYS A 1 89 ? 27.170 1.692 -14.836 1.00 55.53 89 LYS A O 1
ATOM 679 N N . TYR A 1 90 ? 27.564 -0.166 -13.609 1.00 55.06 90 TYR A N 1
ATOM 680 C CA . TYR A 1 90 ? 26.801 0.316 -12.435 1.00 66.48 90 TYR A CA 1
ATOM 681 C C . TYR A 1 90 ? 27.377 1.643 -11.944 1.00 65.70 90 TYR A C 1
ATOM 682 O O . TYR A 1 90 ? 26.602 2.541 -11.598 1.00 60.90 90 TYR A O 1
ATOM 691 N N . THR A 1 91 ? 28.700 1.764 -11.933 1.00 69.52 91 THR A N 1
ATOM 692 C CA . THR A 1 91 ? 29.350 2.978 -11.375 1.00 69.81 91 THR A CA 1
ATOM 693 C C . THR A 1 91 ? 28.978 4.222 -12.197 1.00 72.03 91 THR A C 1
ATOM 694 O O . THR A 1 91 ? 28.818 5.285 -11.589 1.00 71.24 91 THR A O 1
ATOM 698 N N . SER A 1 92 ? 28.844 4.096 -13.514 1.00 66.19 92 SER A N 1
ATOM 699 C CA . SER A 1 92 ? 28.515 5.253 -14.382 1.00 68.18 92 SER A CA 1
ATOM 700 C C . SER A 1 92 ? 27.062 5.155 -14.836 1.00 69.99 92 SER A C 1
ATOM 701 O O . SER A 1 92 ? 26.686 5.903 -15.747 1.00 75.67 92 SER A O 1
ATOM 704 N N . SER A 1 93 ? 26.274 4.282 -14.214 1.00 76.94 93 SER A N 1
ATOM 705 C CA . SER A 1 93 ? 24.884 4.033 -14.677 1.00 85.06 93 SER A CA 1
ATOM 706 C C . SER A 1 93 ? 23.987 5.265 -14.547 1.00 94.55 93 SER A C 1
ATOM 707 O O . SER A 1 93 ? 24.342 6.192 -13.805 1.00 88.33 93 SER A O 1
ATOM 710 N N . LYS A 1 94 ? 22.842 5.236 -15.227 1.00 30.00 94 LYS A N 1
ATOM 711 C CA . LYS A 1 94 ? 21.900 6.375 -15.219 1.00 30.00 94 LYS A CA 1
ATOM 712 C C . LYS A 1 94 ? 20.949 6.243 -14.033 1.00 30.00 94 LYS A C 1
ATOM 713 O O . LYS A 1 94 ? 20.048 7.085 -13.895 1.00 30.00 94 LYS A O 1
ATOM 719 N N . LYS A 1 95 ? 21.136 5.199 -13.235 1.00 30.00 95 LYS A N 1
ATOM 720 C CA . LYS A 1 95 ? 20.262 4.998 -12.064 1.00 30.00 95 LYS A CA 1
ATOM 721 C C . LYS A 1 95 ? 18.801 4.940 -12.520 1.00 30.00 95 LYS A C 1
ATOM 722 O O . LYS A 1 95 ? 18.538 4.394 -13.608 1.00 30.00 95 LYS A O 1
ATOM 728 N N . ALA A 1 96 ? 17.887 5.453 -11.695 1.00 30.00 96 ALA A N 1
ATOM 729 C CA . ALA A 1 96 ? 16.448 5.436 -12.033 1.00 30.00 96 ALA A CA 1
ATOM 730 C C . ALA A 1 96 ? 16.052 4.035 -12.494 1.00 30.00 96 ALA A C 1
ATOM 731 O O . ALA A 1 96 ? 15.192 3.924 -13.387 1.00 30.00 96 ALA A O 1
ATOM 733 N N . LYS A 1 97 ? 16.650 3.011 -11.892 1.00 91.73 97 LYS A N 1
ATOM 734 C CA . LYS A 1 97 ? 16.284 1.624 -12.244 1.00 102.16 97 LYS A CA 1
ATOM 735 C C . LYS A 1 97 ? 16.890 0.683 -11.211 1.00 93.77 97 LYS A C 1
ATOM 736 O O . LYS A 1 97 ? 17.749 1.137 -10.438 1.00 92.04 97 LYS A O 1
ATOM 742 N N . THR A 1 98 ? 16.449 -0.572 -11.192 1.00 83.39 98 THR A N 1
ATOM 743 C CA . THR A 1 98 ? 17.078 -1.558 -10.285 1.00 82.94 98 THR A CA 1
ATOM 744 C C . THR A 1 98 ? 18.597 -1.458 -10.422 1.00 78.14 98 THR A C 1
ATOM 745 O O . THR A 1 98 ? 19.067 -1.078 -11.503 1.00 72.16 98 THR A O 1
ATOM 749 N N . ARG A 1 99 ? 19.333 -1.803 -9.371 1.00 68.51 99 ARG A N 1
ATOM 750 C CA . ARG A 1 99 ? 20.811 -1.801 -9.457 1.00 66.53 99 ARG A CA 1
ATOM 751 C C . ARG A 1 99 ? 21.237 -2.820 -10.515 1.00 64.78 99 ARG A C 1
ATOM 752 O O . ARG A 1 99 ? 22.280 -2.614 -11.146 1.00 63.60 99 ARG A O 1
ATOM 760 N N . SER A 1 100 ? 20.446 -3.870 -10.697 1.00 62.53 100 SER A N 1
ATOM 761 C CA . SER A 1 100 ? 20.719 -4.894 -11.732 1.00 65.07 100 SER A CA 1
ATOM 762 C C . SER A 1 100 ? 20.610 -4.251 -13.112 1.00 64.24 100 SER A C 1
ATOM 763 O O . SER A 1 100 ? 21.528 -4.425 -13.919 1.00 62.32 100 SER A O 1
ATOM 766 N N . SER A 1 101 ? 19.518 -3.535 -13.354 1.00 70.45 101 SER A N 1
ATOM 767 C CA . SER A 1 101 ? 19.328 -2.819 -14.636 1.00 69.53 101 SER A CA 1
ATOM 768 C C . SER A 1 101 ? 20.491 -1.841 -14.857 1.00 60.47 101 SER A C 1
ATOM 769 O O . SER A 1 101 ? 20.976 -1.747 -15.984 1.00 65.07 101 SER A O 1
ATOM 772 N N . ARG A 1 102 ? 20.989 -1.196 -13.812 1.00 63.25 102 ARG A N 1
ATOM 773 C CA . ARG A 1 102 ? 22.156 -0.293 -13.986 1.00 71.38 102 ARG A CA 1
ATOM 774 C C . ARG A 1 102 ? 23.406 -1.106 -14.337 1.00 62.69 102 ARG A C 1
ATOM 775 O O . ARG A 1 102 ? 24.226 -0.610 -15.118 1.00 56.95 102 ARG A O 1
ATOM 783 N N . ALA A 1 103 ? 23.538 -2.301 -13.774 1.00 63.61 103 ALA A N 1
ATOM 784 C CA . ALA A 1 103 ? 24.704 -3.184 -14.011 1.00 67.92 103 ALA A CA 1
ATOM 785 C C . ALA A 1 103 ? 24.538 -3.966 -15.324 1.00 62.79 103 ALA A C 1
ATOM 786 O O . ALA A 1 103 ? 25.481 -4.678 -15.674 1.00 60.67 103 ALA A O 1
ATOM 788 N N . GLY A 1 104 ? 23.390 -3.844 -15.994 1.00 56.20 104 GLY A N 1
ATOM 789 C CA . GLY A 1 104 ? 23.046 -4.580 -17.225 1.00 49.66 104 GLY A CA 1
ATOM 790 C C . GLY A 1 104 ? 22.940 -6.077 -16.998 1.00 49.05 104 GLY A C 1
ATOM 791 O O . GLY A 1 104 ? 23.351 -6.809 -17.866 1.00 53.73 104 GLY A O 1
ATOM 792 N N . LEU A 1 105 ? 22.381 -6.511 -15.874 1.00 51.15 105 LEU A N 1
ATOM 793 C CA . LEU A 1 105 ? 22.262 -7.936 -15.456 1.00 56.90 105 LEU A CA 1
ATOM 794 C C . LEU A 1 105 ? 20.794 -8.299 -15.282 1.00 55.34 105 LEU A C 1
ATOM 795 O O . LEU A 1 105 ? 20.001 -7.442 -14.911 1.00 59.49 105 LEU A O 1
ATOM 800 N N . GLN A 1 106 ? 20.536 -9.591 -15.353 1.00 57.75 106 GLN A N 1
ATOM 801 C CA . GLN A 1 106 ? 19.250 -10.229 -15.016 1.00 61.03 106 GLN A CA 1
ATOM 802 C C . GLN A 1 106 ? 19.246 -10.616 -13.542 1.00 60.95 106 GLN A C 1
ATOM 803 O O . GLN A 1 106 ? 18.179 -10.626 -12.942 1.00 69.83 106 GLN A O 1
ATOM 809 N N . PHE A 1 107 ? 20.404 -10.961 -12.977 1.00 53.44 107 PHE A N 1
ATOM 810 C CA . PHE A 1 107 ? 20.456 -11.525 -11.598 1.00 55.77 107 PHE A CA 1
ATOM 811 C C . PHE A 1 107 ? 20.281 -10.389 -10.588 1.00 58.65 107 PHE A C 1
ATOM 812 O O . PHE A 1 107 ? 20.619 -9.253 -10.924 1.00 55.65 107 PHE A O 1
ATOM 820 N N . PRO A 1 108 ? 19.677 -10.663 -9.405 1.00 60.75 108 PRO A N 1
ATOM 821 C CA . PRO A 1 108 ? 19.262 -9.616 -8.467 1.00 64.09 108 PRO A CA 1
ATOM 822 C C . PRO A 1 108 ? 20.399 -9.105 -7.573 1.00 60.51 108 PRO A C 1
ATOM 823 O O . PRO A 1 108 ? 20.863 -9.826 -6.722 1.00 59.45 108 PRO A O 1
ATOM 827 N N . VAL A 1 109 ? 20.810 -7.859 -7.749 1.00 61.87 109 VAL A N 1
ATOM 828 C CA . VAL A 1 109 ? 21.946 -7.311 -6.950 1.00 67.72 109 VAL A CA 1
ATOM 829 C C . VAL A 1 109 ? 21.521 -7.182 -5.477 1.00 63.16 109 VAL A C 1
ATOM 830 O O . VAL A 1 109 ? 22.306 -7.580 -4.593 1.00 54.67 109 VAL A O 1
ATOM 834 N N . GLY A 1 110 ? 20.297 -6.721 -5.222 1.00 66.47 110 GLY A N 1
ATOM 835 C CA . GLY A 1 110 ? 19.795 -6.474 -3.855 1.00 64.19 110 GLY A CA 1
ATOM 836 C C . GLY A 1 110 ? 19.933 -7.715 -2.997 1.00 54.52 110 GLY A C 1
ATOM 837 O O . GLY A 1 110 ? 20.538 -7.669 -1.930 1.00 52.57 110 GLY A O 1
ATOM 838 N N . ARG A 1 111 ? 19.414 -8.828 -3.475 1.00 60.41 111 ARG A N 1
ATOM 839 C CA . ARG A 1 111 ? 19.355 -10.074 -2.681 1.00 64.34 111 ARG A CA 1
ATOM 840 C C . ARG A 1 111 ? 20.781 -10.568 -2.431 1.00 63.87 111 ARG A C 1
ATOM 841 O O . ARG A 1 111 ? 21.036 -11.085 -1.348 1.00 68.58 111 ARG A O 1
ATOM 849 N N . VAL A 1 112 ? 21.695 -10.349 -3.372 1.00 60.98 112 VAL A N 1
ATOM 850 C CA . VAL A 1 112 ? 23.117 -10.750 -3.218 1.00 61.48 112 VAL A CA 1
ATOM 851 C C . VAL A 1 112 ? 23.767 -9.854 -2.155 1.00 53.15 112 VAL A C 1
ATOM 852 O O . VAL A 1 112 ? 24.558 -10.380 -1.326 1.00 52.54 112 VAL A O 1
ATOM 856 N N . HIS A 1 113 ? 23.460 -8.556 -2.177 1.00 60.89 113 HIS A N 1
ATOM 857 C CA . HIS A 1 113 ? 23.809 -7.611 -1.076 1.00 68.33 113 HIS A CA 1
ATOM 858 C C . HIS A 1 113 ? 23.320 -8.195 0.257 1.00 62.83 113 HIS A C 1
ATOM 859 O O . HIS A 1 113 ? 24.149 -8.356 1.167 1.00 61.87 113 HIS A O 1
ATOM 866 N N . ARG A 1 114 ? 22.031 -8.539 0.335 1.00 69.70 114 ARG A N 1
ATOM 867 C CA . ARG A 1 114 ? 21.374 -8.989 1.591 1.00 73.82 114 ARG A CA 1
ATOM 868 C C . ARG A 1 114 ? 22.108 -10.230 2.074 1.00 68.06 114 ARG A C 1
ATOM 869 O O . ARG A 1 114 ? 22.441 -10.277 3.248 1.00 82.17 114 ARG A O 1
ATOM 877 N N . LEU A 1 115 ? 22.451 -11.150 1.187 1.00 66.65 115 LEU A N 1
ATOM 878 C CA . LEU A 1 115 ? 22.988 -12.462 1.619 1.00 68.10 115 LEU A CA 1
ATOM 879 C C . LEU A 1 115 ? 24.478 -12.337 1.949 1.00 65.90 115 LEU A C 1
ATOM 880 O O . LEU A 1 115 ? 24.962 -13.169 2.707 1.00 71.20 115 LEU A O 1
ATOM 885 N N . LEU A 1 116 ? 25.162 -11.300 1.466 1.00 66.30 116 LEU A N 1
ATOM 886 C CA . LEU A 1 116 ? 26.575 -11.008 1.825 1.00 62.71 116 LEU A CA 1
ATOM 887 C C . LEU A 1 116 ? 26.668 -10.416 3.237 1.00 67.65 116 LEU A C 1
ATOM 888 O O . LEU A 1 116 ? 27.729 -10.603 3.884 1.00 65.21 116 LEU A O 1
ATOM 893 N N . ARG A 1 117 ? 25.653 -9.669 3.689 1.00 78.49 117 ARG A N 1
ATOM 894 C CA . ARG A 1 117 ? 25.692 -9.033 5.036 1.00 83.48 117 ARG A CA 1
ATOM 895 C C . ARG A 1 117 ? 25.154 -10.007 6.092 1.00 78.96 117 ARG A C 1
ATOM 896 O O . ARG A 1 117 ? 25.867 -10.218 7.074 1.00 81.95 117 ARG A O 1
ATOM 904 N N . LYS A 1 118 ? 24.011 -10.638 5.843 1.00 87.84 118 LYS A N 1
ATOM 905 C CA . LYS A 1 118 ? 23.371 -11.536 6.841 1.00 90.61 118 LYS A CA 1
ATOM 906 C C . LYS A 1 118 ? 24.394 -12.423 7.551 1.00 88.88 118 LYS A C 1
ATOM 907 O O . LYS A 1 118 ? 25.062 -13.211 6.861 1.00 76.88 118 LYS A O 1
ATOM 913 N N . GLY A 1 119 ? 24.499 -12.287 8.878 1.00 93.51 119 GLY A N 1
ATOM 914 C CA . GLY A 1 119 ? 25.386 -13.150 9.680 1.00 88.50 119 GLY A CA 1
ATOM 915 C C . GLY A 1 119 ? 26.819 -12.668 9.757 1.00 92.58 119 GLY A C 1
ATOM 916 O O . GLY A 1 119 ? 27.610 -13.337 10.443 1.00 97.89 119 GLY A O 1
ATOM 917 N N . ASN A 1 120 ? 27.161 -11.567 9.087 1.00 93.21 120 ASN A N 1
ATOM 918 C CA . ASN A 1 120 ? 28.588 -11.146 9.057 1.00 100.48 120 ASN A CA 1
ATOM 919 C C . ASN A 1 120 ? 28.982 -10.566 10.416 1.00 106.07 120 ASN A C 1
ATOM 920 O O . ASN A 1 120 ? 29.761 -11.225 11.131 1.00 120.18 120 ASN A O 1
ATOM 925 N N . TYR A 1 121 ? 28.489 -9.375 10.735 1.00 92.75 121 TYR A N 1
ATOM 926 C CA . TYR A 1 121 ? 28.783 -8.696 12.035 1.00 93.62 121 TYR A CA 1
ATOM 927 C C . TYR A 1 121 ? 30.249 -8.239 12.149 1.00 78.08 121 TYR A C 1
ATOM 928 O O . TYR A 1 121 ? 30.532 -7.459 13.043 1.00 80.48 121 TYR A O 1
ATOM 937 N N . SER A 1 122 ? 31.152 -8.681 11.281 1.00 72.72 122 SER A N 1
ATOM 938 C CA . SER A 1 122 ? 32.572 -8.254 11.279 1.00 72.50 122 SER A CA 1
ATOM 939 C C . SER A 1 122 ? 32.899 -7.456 10.008 1.00 67.86 122 SER A C 1
ATOM 940 O O . SER A 1 122 ? 33.971 -6.822 9.977 1.00 70.58 122 SER A O 1
ATOM 943 N N . GLU A 1 123 ? 32.032 -7.451 8.990 1.00 69.09 123 GLU A N 1
ATOM 944 C CA . GLU A 1 123 ? 32.322 -6.673 7.759 1.00 67.67 123 GLU A CA 1
ATOM 945 C C . GLU A 1 123 ? 31.083 -5.978 7.212 1.00 63.05 123 GLU A C 1
ATOM 946 O O . GLU A 1 123 ? 29.965 -6.519 7.308 1.00 68.40 123 GLU A O 1
ATOM 952 N N . ARG A 1 124 ? 31.342 -4.834 6.588 1.00 59.57 124 ARG A N 1
ATOM 953 C CA . ARG A 1 124 ? 30.368 -4.130 5.726 1.00 61.77 124 ARG A CA 1
ATOM 954 C C . ARG A 1 124 ? 30.538 -4.631 4.289 1.00 56.91 124 ARG A C 1
ATOM 955 O O . ARG A 1 124 ? 31.606 -5.171 3.932 1.00 53.79 124 ARG A O 1
ATOM 963 N N . VAL A 1 125 ? 29.488 -4.449 3.504 1.00 57.83 125 VAL A N 1
ATOM 964 C CA . VAL A 1 125 ? 29.524 -4.922 2.100 1.00 62.49 125 VAL A CA 1
ATOM 965 C C . VAL A 1 125 ? 29.545 -3.696 1.192 1.00 55.77 125 VAL A C 1
ATOM 966 O O . VAL A 1 125 ? 28.626 -2.872 1.299 1.00 59.05 125 VAL A O 1
ATOM 970 N N . GLY A 1 126 ? 30.573 -3.586 0.353 1.00 60.23 126 GLY A N 1
ATOM 971 C CA . GLY A 1 126 ? 30.649 -2.482 -0.616 1.00 65.14 126 GLY A CA 1
ATOM 972 C C . GLY A 1 126 ? 29.538 -2.570 -1.639 1.00 63.96 126 GLY A C 1
ATOM 973 O O . GLY A 1 126 ? 28.821 -3.572 -1.653 1.00 66.67 126 GLY A O 1
ATOM 974 N N . ALA A 1 127 ? 29.398 -1.542 -2.461 1.00 59.83 127 ALA A N 1
ATOM 975 C CA . ALA A 1 127 ? 28.340 -1.526 -3.487 1.00 58.11 127 ALA A CA 1
ATOM 976 C C . ALA A 1 127 ? 28.750 -2.428 -4.653 1.00 55.45 127 ALA A C 1
ATOM 977 O O . ALA A 1 127 ? 27.895 -3.146 -5.178 1.00 49.58 127 ALA A O 1
ATOM 979 N N . GLY A 1 128 ? 30.026 -2.382 -5.025 1.00 57.26 128 GLY A N 1
ATOM 980 C CA . GLY A 1 128 ? 30.515 -3.185 -6.155 1.00 47.54 128 GLY A CA 1
ATOM 981 C C . GLY A 1 128 ? 30.510 -4.661 -5.844 1.00 51.28 128 GLY A C 1
ATOM 982 O O . GLY A 1 128 ? 30.263 -5.442 -6.763 1.00 53.09 128 GLY A O 1
ATOM 983 N N . ALA A 1 129 ? 30.746 -5.026 -4.589 1.00 50.31 129 ALA A N 1
ATOM 984 C CA . ALA A 1 129 ? 30.877 -6.464 -4.277 1.00 51.14 129 ALA A CA 1
ATOM 985 C C . ALA A 1 129 ? 29.649 -7.250 -4.750 1.00 52.04 129 ALA A C 1
ATOM 986 O O . ALA A 1 129 ? 29.784 -8.277 -5.396 1.00 42.86 129 ALA A O 1
ATOM 988 N N . PRO A 1 130 ? 28.402 -6.874 -4.434 1.00 54.73 130 PRO A N 1
ATOM 989 C CA . PRO A 1 130 ? 27.270 -7.685 -4.883 1.00 55.84 130 PRO A CA 1
ATOM 990 C C . PRO A 1 130 ? 26.999 -7.618 -6.399 1.00 50.63 130 PRO A C 1
ATOM 991 O O . PRO A 1 130 ? 26.395 -8.538 -6.933 1.00 44.24 130 PRO A O 1
ATOM 995 N N . VAL A 1 131 ? 27.386 -6.522 -7.056 1.00 50.36 131 VAL A N 1
ATOM 996 C CA . VAL A 1 131 ? 27.249 -6.387 -8.530 1.00 51.72 131 VAL A CA 1
ATOM 997 C C . VAL A 1 131 ? 28.221 -7.379 -9.171 1.00 52.94 131 VAL A C 1
ATOM 998 O O . VAL A 1 131 ? 27.815 -8.154 -10.058 1.00 47.35 131 VAL A O 1
ATOM 1002 N N . TYR A 1 132 ? 29.461 -7.359 -8.722 1.00 47.48 132 TYR A N 1
ATOM 1003 C CA . TYR A 1 132 ? 30.504 -8.251 -9.261 1.00 47.24 132 TYR A CA 1
ATOM 1004 C C . TYR A 1 132 ? 29.999 -9.682 -9.101 1.00 49.42 132 TYR A C 1
ATOM 100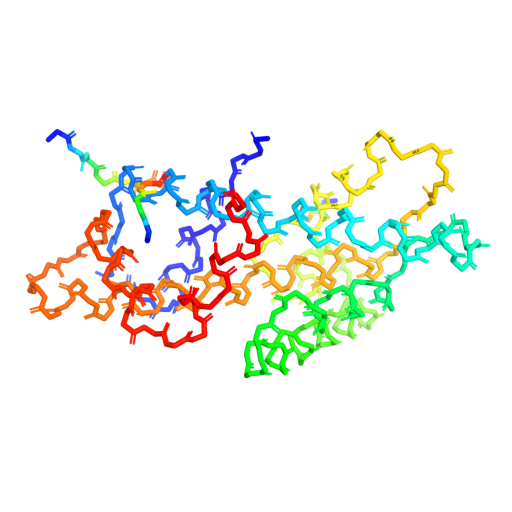5 O O . TYR A 1 132 ? 30.024 -10.451 -10.075 1.00 37.43 132 TYR A O 1
ATOM 1014 N N . LEU A 1 133 ? 29.493 -10.019 -7.921 1.00 48.48 133 LEU A N 1
ATOM 1015 C CA . LEU A 1 133 ? 29.161 -11.433 -7.638 1.00 50.50 133 LEU A CA 1
ATOM 1016 C C . LEU A 1 133 ? 27.904 -11.875 -8.426 1.00 55.95 133 LEU A C 1
ATOM 1017 O O . LEU A 1 133 ? 27.886 -13.031 -8.892 1.00 49.61 133 LEU A O 1
ATOM 1022 N N . ALA A 1 134 ? 26.899 -11.011 -8.590 1.00 50.65 134 ALA A N 1
ATOM 1023 C CA . ALA A 1 134 ? 25.702 -11.309 -9.410 1.00 51.65 134 ALA A CA 1
ATOM 1024 C C . ALA A 1 134 ? 26.117 -11.560 -10.873 1.00 50.48 134 ALA A C 1
ATOM 1025 O O . ALA A 1 134 ? 25.613 -12.511 -11.489 1.00 49.03 134 ALA A O 1
ATOM 1027 N N . ALA A 1 135 ? 26.999 -10.718 -11.415 1.00 43.41 135 ALA A N 1
ATOM 1028 C CA . ALA A 1 135 ? 27.551 -10.861 -12.771 1.00 43.73 135 ALA A CA 1
ATOM 1029 C C . ALA A 1 135 ? 28.195 -12.24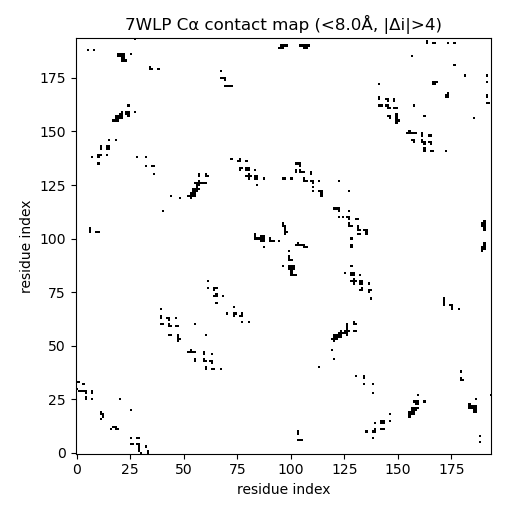4 -12.929 1.00 42.61 135 ALA A C 1
ATOM 1030 O O . ALA A 1 135 ? 27.949 -12.903 -13.925 1.00 46.96 135 ALA A O 1
ATOM 1032 N N . VAL A 1 136 ? 28.950 -12.680 -11.937 1.00 45.12 136 VAL A N 1
ATOM 1033 C CA . VAL A 1 136 ? 29.682 -13.958 -11.985 1.00 47.37 136 VAL A CA 1
ATOM 1034 C C . VAL A 1 136 ? 28.673 -15.093 -11.921 1.00 48.46 136 VAL A C 1
ATOM 1035 O O . VAL A 1 136 ? 28.846 -16.020 -12.704 1.00 49.53 136 VAL A O 1
ATOM 1039 N N . LEU A 1 137 ? 27.686 -15.018 -11.034 1.00 46.79 137 LEU A N 1
ATOM 1040 C CA . LEU A 1 137 ? 26.591 -16.027 -10.953 1.00 47.62 137 LEU A CA 1
ATOM 1041 C C . LEU A 1 137 ? 25.860 -16.098 -12.290 1.00 45.05 137 LEU A C 1
ATOM 1042 O O . LEU A 1 137 ? 25.611 -17.205 -12.740 1.00 47.19 137 LEU A O 1
ATOM 1047 N N . GLU A 1 138 ? 25.629 -14.955 -12.939 1.00 42.35 138 GLU A N 1
ATOM 1048 C CA . GLU A 1 138 ? 24.901 -14.879 -14.219 1.00 44.95 138 GLU A CA 1
ATOM 1049 C C . GLU A 1 138 ? 25.765 -15.537 -15.301 1.00 48.64 138 GLU A C 1
ATOM 1050 O O . GLU A 1 138 ? 25.239 -16.367 -16.077 1.00 46.08 138 GLU A O 1
ATOM 1056 N N . TYR A 1 139 ? 27.053 -15.199 -15.343 1.00 41.38 139 TYR A N 1
ATOM 1057 C CA . TYR A 1 139 ? 27.969 -15.768 -16.345 1.00 43.44 139 TYR A CA 1
ATOM 1058 C C . TYR A 1 139 ? 27.997 -17.302 -16.212 1.00 45.29 139 TYR A C 1
ATOM 1059 O O . TYR A 1 139 ? 27.867 -17.980 -17.223 1.00 45.97 139 TYR A O 1
ATOM 1068 N N . LEU A 1 140 ? 28.167 -17.842 -15.007 1.00 45.05 140 LEU A N 1
ATOM 1069 C CA . LEU A 1 140 ? 28.310 -19.299 -14.806 1.00 46.44 140 LEU A CA 1
ATOM 1070 C C . LEU A 1 140 ? 26.976 -19.994 -15.110 1.00 51.58 140 LEU A C 1
ATOM 1071 O O . LEU A 1 140 ? 27.009 -21.065 -15.708 1.00 50.39 140 LEU A O 1
ATOM 1076 N N . THR A 1 141 ? 25.846 -19.375 -14.807 1.00 45.42 141 THR A N 1
ATOM 1077 C CA . THR A 1 141 ? 24.517 -19.890 -15.209 1.00 49.05 141 THR A CA 1
ATOM 1078 C C . THR A 1 141 ? 24.433 -20.003 -16.741 1.00 47.85 141 THR A C 1
ATOM 1079 O O . THR A 1 141 ? 24.080 -21.100 -17.224 1.00 42.97 141 THR A O 1
ATOM 1083 N N . ALA A 1 142 ? 24.745 -18.919 -17.467 1.00 48.08 142 ALA A N 1
ATOM 1084 C CA . ALA A 1 142 ? 24.752 -18.851 -18.950 1.00 48.45 142 ALA A CA 1
ATOM 1085 C C . ALA A 1 142 ? 25.645 -19.956 -19.517 1.00 49.78 142 ALA A C 1
ATOM 1086 O O . ALA A 1 142 ? 25.226 -20.603 -20.493 1.00 50.89 142 ALA A O 1
ATOM 1088 N N . GLU A 1 143 ? 26.798 -20.203 -18.899 1.00 46.61 143 GLU A N 1
ATOM 1089 C CA . GLU A 1 143 ? 27.740 -21.228 -19.384 1.00 43.16 143 GLU A CA 1
ATOM 1090 C C . GLU A 1 143 ? 27.093 -22.606 -19.250 1.00 45.16 143 GLU A C 1
ATOM 1091 O O . GLU A 1 143 ? 27.165 -23.410 -20.221 1.00 50.40 143 GLU A O 1
ATOM 1097 N N . ILE A 1 144 ? 26.534 -22.901 -18.085 1.00 39.92 144 ILE A N 1
ATOM 1098 C CA . ILE A 1 144 ? 25.940 -24.227 -17.800 1.00 48.40 144 ILE A CA 1
ATOM 1099 C C . ILE A 1 144 ? 24.755 -24.416 -18.754 1.00 45.57 144 ILE A C 1
ATOM 1100 O O . ILE A 1 144 ? 24.677 -25.460 -19.369 1.00 48.95 144 ILE A O 1
ATOM 1105 N N . LEU A 1 145 ? 23.902 -23.418 -18.907 1.00 46.68 145 LEU A N 1
ATOM 1106 C CA . LEU A 1 145 ? 22.664 -23.565 -19.695 1.00 51.65 145 LEU A CA 1
ATOM 1107 C C . LEU A 1 145 ? 23.014 -23.706 -21.169 1.00 47.32 145 LEU A C 1
ATOM 1108 O O . LEU A 1 145 ? 22.319 -24.467 -21.829 1.00 47.76 145 LEU A O 1
ATOM 1113 N N . GLU A 1 146 ? 24.054 -23.012 -21.637 1.00 46.96 146 GLU A N 1
ATOM 1114 C CA . GLU A 1 146 ? 24.530 -23.116 -23.034 1.00 51.45 146 GLU A CA 1
ATOM 1115 C C . GLU A 1 146 ? 24.898 -24.578 -23.326 1.00 45.79 146 GLU A C 1
ATOM 1116 O O . GLU A 1 146 ? 24.324 -25.169 -24.215 1.00 49.14 146 GLU A O 1
ATOM 1122 N N . LEU A 1 147 ? 25.766 -25.155 -22.531 1.00 43.76 147 LEU A N 1
ATOM 1123 C CA . LEU A 1 147 ? 26.202 -26.555 -22.720 1.00 48.40 147 LEU A CA 1
ATOM 1124 C C . LEU A 1 147 ? 25.035 -27.527 -22.496 1.00 48.12 147 LEU A C 1
ATOM 1125 O O . LEU A 1 147 ? 24.911 -28.428 -23.283 1.00 48.09 147 LEU A O 1
ATOM 1130 N N . ALA A 1 148 ? 24.176 -27.311 -21.499 1.00 47.23 148 ALA A N 1
ATOM 1131 C CA . ALA A 1 148 ? 23.026 -28.194 -21.191 1.00 54.03 148 ALA A CA 1
ATOM 1132 C C . ALA A 1 148 ? 22.046 -28.221 -22.371 1.00 51.31 148 ALA A C 1
ATOM 1133 O O . ALA A 1 148 ? 21.535 -29.319 -22.686 1.00 43.10 148 ALA A O 1
ATOM 1135 N N . GLY A 1 149 ? 21.773 -27.058 -22.954 1.00 45.45 149 GLY A N 1
ATOM 1136 C CA . GLY A 1 149 ? 20.878 -26.933 -24.107 1.00 51.84 149 GLY A CA 1
ATOM 1137 C C . GLY A 1 149 ? 21.489 -27.586 -25.341 1.00 55.09 149 GLY A C 1
ATOM 1138 O O . GLY A 1 149 ? 20.732 -28.121 -26.152 1.00 49.68 149 GLY A O 1
ATOM 1139 N N . ASN A 1 150 ? 22.816 -27.543 -25.490 1.00 51.68 150 ASN A N 1
ATOM 1140 C CA . ASN A 1 150 ? 23.487 -28.222 -26.621 1.00 53.28 150 ASN A CA 1
ATOM 1141 C C . ASN A 1 150 ? 23.288 -29.724 -26.452 1.00 52.87 150 ASN A C 1
ATOM 1142 O O . ASN A 1 150 ? 23.063 -30.400 -27.454 1.00 49.37 150 ASN A O 1
ATOM 1147 N N . ALA A 1 151 ? 23.314 -30.217 -25.219 1.00 51.62 151 ALA A N 1
ATOM 1148 C CA . ALA A 1 151 ? 23.127 -31.654 -24.941 1.00 51.72 151 ALA A CA 1
ATOM 1149 C C . ALA A 1 151 ? 21.669 -32.035 -25.182 1.00 54.28 151 ALA A C 1
ATOM 1150 O O . ALA A 1 151 ? 21.425 -33.110 -25.756 1.00 58.82 151 ALA A O 1
ATOM 1152 N N . ALA A 1 152 ? 20.733 -31.169 -24.826 1.00 50.89 152 ALA A N 1
ATOM 1153 C CA . ALA A 1 152 ? 19.316 -31.462 -25.118 1.00 60.91 152 ALA A CA 1
ATOM 1154 C C . ALA A 1 152 ? 19.113 -31.625 -26.628 1.00 56.47 152 ALA A C 1
ATOM 1155 O O . ALA A 1 152 ? 18.365 -32.521 -27.027 1.00 56.10 152 ALA A O 1
ATOM 1157 N N . ARG A 1 153 ? 19.766 -30.785 -27.425 1.00 61.62 153 ARG A N 1
ATOM 1158 C CA . ARG A 1 153 ? 19.604 -30.836 -28.898 1.00 67.53 153 ARG A CA 1
ATOM 1159 C C . ARG A 1 153 ? 20.167 -32.154 -29.429 1.00 60.72 153 ARG A C 1
ATOM 1160 O O . ARG A 1 153 ? 19.497 -32.783 -30.250 1.00 63.90 153 ARG A O 1
ATOM 1168 N N . ASP A 1 154 ? 21.343 -32.550 -28.955 1.00 56.12 154 ASP A N 1
ATOM 1169 C CA . ASP A 1 154 ? 21.947 -33.832 -29.388 1.00 64.31 154 ASP A CA 1
ATOM 1170 C C . ASP A 1 154 ? 20.969 -34.965 -29.079 1.00 58.96 154 ASP A C 1
ATOM 1171 O O . ASP A 1 154 ? 20.920 -35.918 -29.856 1.00 62.75 154 ASP A O 1
ATOM 1176 N N . ASN A 1 155 ? 20.217 -34.839 -27.994 1.00 56.64 155 ASN A N 1
ATOM 1177 C CA . ASN A 1 155 ? 19.244 -35.874 -27.563 1.00 65.50 155 ASN A CA 1
ATOM 1178 C C . ASN A 1 155 ? 17.904 -35.616 -28.274 1.00 57.27 155 ASN A C 1
ATOM 1179 O O . ASN A 1 155 ? 16.907 -36.222 -27.897 1.00 66.94 155 ASN A O 1
ATOM 1184 N N . LYS A 1 156 ? 17.878 -34.692 -29.230 1.00 57.72 156 LYS A N 1
ATOM 1185 C CA . LYS A 1 156 ? 16.677 -34.352 -30.029 1.00 67.86 156 LYS A CA 1
ATOM 1186 C C . LYS A 1 156 ? 15.563 -33.880 -29.095 1.00 67.90 156 LYS A C 1
ATOM 1187 O O . LYS A 1 156 ? 14.402 -34.035 -29.473 1.00 74.27 156 LYS A O 1
ATOM 1193 N N . LYS A 1 157 ? 15.896 -33.332 -27.923 1.00 69.04 157 LYS A N 1
ATOM 1194 C CA . LYS A 1 157 ? 14.889 -32.875 -26.929 1.00 60.98 157 LYS A CA 1
ATOM 1195 C C . LYS A 1 157 ? 14.767 -31.367 -27.037 1.00 60.27 157 LYS A C 1
ATOM 1196 O O . LYS A 1 157 ? 15.745 -30.736 -27.447 1.00 70.50 157 LYS A O 1
ATOM 1202 N N . THR A 1 158 ? 13.612 -30.846 -26.637 1.00 62.86 158 THR A N 1
ATOM 1203 C CA . THR A 1 158 ? 13.247 -29.409 -26.713 1.00 65.48 158 THR A CA 1
ATOM 1204 C C . THR A 1 158 ? 13.399 -28.732 -25.338 1.00 62.45 158 THR A C 1
ATOM 1205 O O . THR A 1 158 ? 13.277 -27.515 -25.290 1.00 57.89 158 THR A O 1
ATOM 1209 N N . ARG A 1 159 ? 13.635 -29.477 -24.255 1.00 63.39 159 ARG A N 1
ATOM 1210 C CA . ARG A 1 159 ? 13.897 -28.870 -22.923 1.00 66.27 159 ARG A CA 1
ATOM 1211 C C . ARG A 1 159 ? 15.076 -29.545 -22.203 1.00 64.46 159 ARG A C 1
ATOM 1212 O O . ARG A 1 159 ? 15.424 -30.713 -22.495 1.00 51.22 159 ARG A O 1
ATOM 1220 N N . ILE A 1 160 ? 15.654 -28.836 -21.240 1.00 57.35 160 ILE A N 1
ATOM 1221 C CA . ILE A 1 160 ? 16.752 -29.400 -20.414 1.00 52.13 160 ILE A CA 1
ATOM 1222 C C . ILE A 1 160 ? 16.160 -30.264 -19.291 1.00 51.24 160 ILE A C 1
ATOM 1223 O O . ILE A 1 160 ? 15.236 -29.850 -18.593 1.00 54.64 160 ILE A O 1
ATOM 1228 N N . ILE A 1 161 ? 16.705 -31.457 -19.142 1.00 50.96 161 ILE A N 1
ATOM 1229 C CA . ILE A 1 161 ? 16.397 -32.399 -18.047 1.00 54.40 161 ILE A CA 1
ATOM 1230 C C . ILE A 1 161 ? 17.704 -32.632 -17.284 1.00 56.51 161 ILE A C 1
ATOM 1231 O O . ILE A 1 161 ? 18.786 -32.198 -17.693 1.00 50.80 161 ILE A O 1
ATOM 1236 N N . PRO A 1 162 ? 17.631 -33.271 -16.106 1.00 56.89 162 PRO A N 1
ATOM 1237 C CA . PRO A 1 162 ? 18.812 -33.476 -15.275 1.00 58.85 162 PRO A CA 1
ATOM 1238 C C . PRO A 1 162 ? 19.938 -34.200 -16.007 1.00 57.12 162 PRO A C 1
ATOM 1239 O O . PRO A 1 162 ? 21.074 -33.895 -15.749 1.00 56.73 162 PRO A O 1
ATOM 1243 N N . ARG A 1 163 ? 19.600 -35.120 -16.907 1.00 58.69 163 ARG A N 1
ATOM 1244 C CA . ARG A 1 163 ? 20.642 -35.884 -17.634 1.00 59.87 163 ARG A CA 1
ATOM 1245 C C . ARG A 1 163 ? 21.506 -34.917 -18.459 1.00 56.44 163 ARG A C 1
ATOM 1246 O O . ARG A 1 163 ? 22.722 -35.143 -18.534 1.00 49.29 163 ARG A O 1
ATOM 1254 N N . HIS A 1 164 ? 20.895 -33.896 -19.052 1.00 55.97 164 HIS A N 1
ATOM 1255 C CA . HIS A 1 164 ? 21.584 -32.880 -19.886 1.00 53.75 164 HIS A CA 1
ATOM 1256 C C . HIS A 1 164 ? 22.584 -32.085 -19.036 1.00 57.74 164 HIS A C 1
ATOM 1257 O O . HIS A 1 164 ? 23.699 -31.888 -19.516 1.00 53.77 164 HIS A O 1
ATOM 1264 N N . LEU A 1 165 ? 22.206 -31.669 -17.823 1.00 51.90 165 LEU A N 1
ATOM 1265 C CA . LEU A 1 165 ? 23.115 -30.957 -16.887 1.00 54.18 165 LEU A CA 1
ATOM 1266 C C . LEU A 1 165 ? 24.271 -31.890 -16.517 1.00 51.94 165 LEU A C 1
ATOM 1267 O O . LEU A 1 165 ? 25.412 -31.435 -16.520 1.00 55.04 165 LEU A O 1
ATOM 1272 N N . GLN A 1 166 ? 23.985 -33.159 -16.250 1.00 51.10 166 GLN A N 1
ATOM 1273 C CA . GLN A 1 166 ? 25.025 -34.136 -15.883 1.00 54.66 166 GLN A CA 1
ATOM 1274 C C . GLN A 1 166 ? 26.031 -34.237 -17.040 1.00 49.85 166 GLN A C 1
ATOM 1275 O O . GLN A 1 166 ? 27.244 -34.139 -16.793 1.00 47.45 166 GLN A O 1
ATOM 1281 N N . LEU A 1 167 ? 25.541 -34.384 -18.262 1.00 49.97 167 LEU A N 1
ATOM 1282 C CA . LEU A 1 167 ? 26.393 -34.657 -19.443 1.00 54.93 167 LEU A CA 1
ATOM 1283 C C . LEU A 1 167 ? 27.199 -33.398 -19.772 1.00 52.04 167 LEU A C 1
ATOM 1284 O O . LEU A 1 167 ? 28.364 -33.550 -20.144 1.00 54.94 167 LEU A O 1
ATOM 1289 N N . ALA A 1 168 ? 26.582 -32.219 -19.711 1.00 52.00 168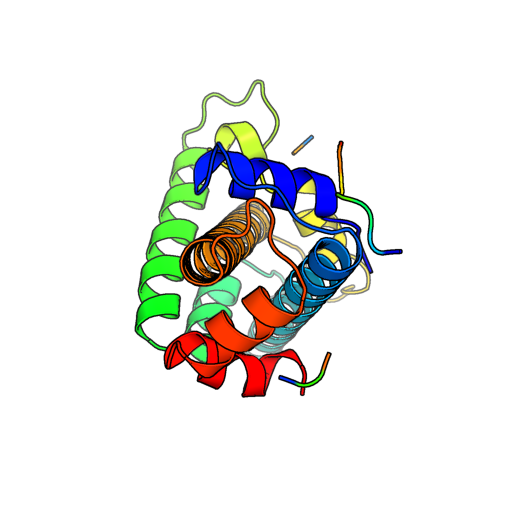 ALA A N 1
ATOM 1290 C CA . ALA A 1 168 ? 27.260 -30.934 -19.991 1.00 52.24 168 ALA A CA 1
ATOM 1291 C C . ALA A 1 168 ? 28.388 -30.728 -18.973 1.00 47.63 168 ALA A C 1
ATOM 1292 O O . ALA A 1 168 ? 29.433 -30.237 -19.325 1.00 48.37 168 ALA A O 1
ATOM 1294 N N . ILE A 1 169 ? 28.203 -31.155 -17.742 1.00 53.25 169 ILE A N 1
ATOM 1295 C CA . ILE A 1 169 ? 29.216 -30.905 -16.679 1.00 54.70 169 ILE A CA 1
ATOM 1296 C C . ILE A 1 169 ? 30.364 -31.908 -16.851 1.00 52.40 169 ILE A C 1
ATOM 1297 O O . ILE A 1 169 ? 31.510 -31.468 -16.888 1.00 45.79 169 ILE A O 1
ATOM 1302 N N . ARG A 1 170 ? 30.054 -33.183 -17.062 1.00 54.91 170 ARG A N 1
ATOM 1303 C CA . ARG A 1 170 ? 31.079 -34.242 -17.190 1.00 53.31 170 ARG A CA 1
ATOM 1304 C C . ARG A 1 170 ? 31.924 -34.005 -18.440 1.00 49.90 170 ARG A C 1
ATOM 1305 O O . ARG A 1 170 ? 33.0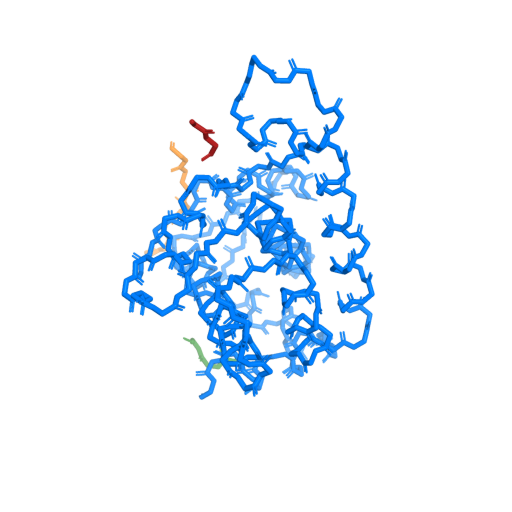84 -34.290 -18.387 1.00 53.82 170 ARG A O 1
ATOM 1313 N N . ASN A 1 171 ? 31.334 -33.491 -19.511 1.00 53.46 171 ASN A N 1
ATOM 1314 C CA . ASN A 1 171 ? 31.925 -33.373 -20.862 1.00 51.24 171 ASN A CA 1
ATOM 1315 C C . ASN A 1 171 ? 32.706 -32.069 -21.026 1.00 52.18 171 ASN A C 1
ATOM 1316 O O . ASN A 1 171 ? 33.444 -31.972 -21.991 1.00 52.69 171 ASN A O 1
ATOM 1321 N N . ASP A 1 172 ? 32.507 -31.099 -20.142 1.00 51.46 172 ASP A N 1
ATOM 1322 C CA . ASP A 1 172 ? 33.241 -29.823 -20.155 1.00 50.17 172 ASP A CA 1
ATOM 1323 C C . ASP A 1 172 ? 34.306 -29.863 -19.066 1.00 50.87 172 ASP A C 1
ATOM 1324 O O . ASP A 1 172 ? 33.922 -29.928 -17.896 1.00 46.68 172 ASP A O 1
ATOM 1329 N N . GLU A 1 173 ? 35.575 -29.797 -19.468 1.00 45.49 173 GLU A N 1
ATOM 1330 C CA . GLU A 1 173 ? 36.763 -29.866 -18.581 1.00 50.55 173 GLU A CA 1
ATOM 1331 C C . GLU A 1 173 ? 36.608 -28.901 -17.394 1.00 47.99 173 GLU A C 1
ATOM 1332 O O . GLU A 1 173 ? 36.817 -29.319 -16.237 1.00 48.13 173 GLU A O 1
ATOM 1338 N N . GLU A 1 174 ? 36.215 -27.661 -17.627 1.00 50.51 174 GLU A N 1
ATOM 1339 C CA . GLU A 1 174 ? 36.268 -26.651 -16.545 1.00 51.65 174 GLU A CA 1
ATOM 1340 C C . GLU A 1 174 ? 35.085 -26.842 -15.586 1.00 45.85 174 GLU A C 1
ATOM 1341 O O . GLU A 1 174 ? 35.303 -26.761 -14.391 1.00 47.42 174 GLU A O 1
ATOM 1347 N N . LEU A 1 175 ? 33.877 -27.058 -16.080 1.00 45.95 175 LEU A N 1
ATOM 1348 C CA . LEU A 1 175 ? 32.720 -27.314 -15.192 1.00 51.28 175 LEU A CA 1
ATOM 1349 C C . LEU A 1 175 ? 33.003 -28.566 -14.358 1.00 54.21 175 LEU A C 1
ATOM 1350 O O . LEU A 1 175 ? 32.758 -28.542 -13.151 1.00 50.88 175 LEU A O 1
ATOM 1355 N N . ASN A 1 176 ? 33.563 -29.602 -14.965 1.00 51.87 176 ASN A N 1
ATOM 1356 C CA . ASN A 1 176 ? 33.811 -30.871 -14.247 1.00 56.40 176 ASN A CA 1
ATOM 1357 C C . ASN A 1 176 ? 34.776 -30.585 -13.094 1.00 51.61 176 ASN A C 1
ATOM 1358 O O . ASN A 1 176 ? 34.605 -31.133 -12.003 1.00 47.74 176 ASN A O 1
ATOM 1363 N N . LYS A 1 177 ? 35.760 -29.739 -13.355 1.00 51.22 177 LYS A N 1
ATOM 1364 C CA . LYS A 1 177 ? 36.831 -29.358 -12.401 1.00 48.99 177 LYS A CA 1
ATOM 1365 C C . LYS A 1 177 ? 36.192 -28.470 -11.343 1.00 49.18 177 LYS A C 1
ATOM 1366 O O . LYS A 1 177 ? 36.419 -28.707 -10.157 1.00 52.77 177 LYS A O 1
ATOM 1372 N N . LEU A 1 178 ? 35.302 -27.561 -11.726 1.00 52.07 178 LEU A N 1
ATOM 1373 C CA . LEU A 1 178 ? 34.695 -26.621 -10.741 1.00 59.02 178 LEU A CA 1
ATOM 1374 C C . LEU A 1 178 ? 33.829 -27.376 -9.727 1.00 61.86 178 LEU A C 1
ATOM 1375 O O . LEU A 1 178 ? 33.822 -26.970 -8.562 1.00 54.74 178 LEU A O 1
ATOM 1380 N N . LEU A 1 179 ? 33.146 -28.439 -10.146 1.00 59.24 179 LEU A N 1
ATOM 1381 C CA . LEU A 1 179 ? 32.202 -29.133 -9.234 1.00 57.43 179 LEU A CA 1
ATOM 1382 C C . LEU A 1 179 ? 32.977 -29.809 -8.105 1.00 60.37 179 LEU A C 1
ATOM 1383 O O . LEU A 1 179 ? 32.340 -30.273 -7.156 1.00 64.97 179 LEU A O 1
ATOM 1388 N N . GLY A 1 180 ? 34.301 -29.834 -8.199 1.00 62.68 180 GLY A N 1
ATOM 1389 C CA . GLY A 1 180 ? 35.108 -30.380 -7.101 1.00 59.54 180 GLY A CA 1
ATOM 1390 C C . GLY A 1 180 ? 35.098 -29.444 -5.914 1.00 59.57 180 GLY A C 1
ATOM 1391 O O . GLY A 1 180 ? 35.039 -29.929 -4.782 1.00 64.56 180 GLY A O 1
ATOM 1392 N N . LYS A 1 181 ? 35.133 -28.143 -6.164 1.00 61.56 181 LYS A N 1
ATOM 1393 C CA . LYS A 1 181 ? 35.243 -27.188 -5.037 1.00 69.32 181 LYS A CA 1
ATOM 1394 C C . LYS A 1 181 ? 33.855 -26.773 -4.556 1.00 72.82 181 LYS A C 1
ATOM 1395 O O . LYS A 1 181 ? 33.766 -26.246 -3.447 1.00 78.56 181 LYS A O 1
ATOM 1401 N N . VAL A 1 182 ? 32.799 -27.031 -5.319 1.00 71.97 182 VAL A N 1
ATOM 1402 C CA . VAL A 1 182 ? 31.542 -26.273 -5.092 1.00 77.89 182 VAL A CA 1
ATOM 1403 C C . VAL A 1 182 ? 30.517 -27.152 -4.380 1.00 87.76 182 VAL A C 1
ATOM 1404 O O . VAL A 1 182 ? 29.839 -26.620 -3.461 1.00 87.80 182 VAL A O 1
ATOM 1408 N N . THR A 1 183 ? 30.411 -28.431 -4.734 1.00 88.51 183 THR A N 1
ATOM 1409 C CA . THR A 1 183 ? 29.472 -29.348 -4.038 1.00 97.84 183 THR A CA 1
ATOM 1410 C C . THR A 1 183 ? 30.157 -29.898 -2.780 1.00 105.78 183 THR A C 1
ATOM 1411 O O . THR A 1 183 ? 29.413 -30.203 -1.819 1.00 121.47 183 THR A O 1
ATOM 1415 N N . ILE A 1 184 ? 31.500 -29.974 -2.769 1.00 103.54 184 ILE A N 1
ATOM 1416 C CA . ILE A 1 184 ? 32.336 -30.481 -1.631 1.00 113.69 184 ILE A CA 1
ATOM 1417 C C . ILE A 1 184 ? 31.727 -31.783 -1.085 1.00 122.34 184 ILE A C 1
ATOM 1418 O O . ILE A 1 184 ? 31.064 -32.597 -1.740 1.00 118.59 184 ILE A O 1
ATOM 1423 N N . SER B 2 66 ? 6.278 -37.121 -15.409 1.00 105.99 80 SER B N 1
ATOM 1424 C CA . SER B 2 66 ? 6.338 -36.793 -13.948 1.00 104.43 80 SER B CA 1
ATOM 1425 C C . SER B 2 66 ? 7.523 -35.859 -13.640 1.00 102.01 80 SER B C 1
ATOM 1426 O O . SER B 2 66 ? 8.026 -35.895 -12.498 1.00 101.71 80 SER B O 1
ATOM 1429 N N . ASP B 2 67 ? 7.959 -35.052 -14.613 1.00 87.97 81 ASP B N 1
ATOM 1430 C CA . ASP B 2 67 ? 8.932 -33.948 -14.412 1.00 81.43 81 ASP B CA 1
ATOM 1431 C C . ASP B 2 67 ? 8.514 -32.816 -15.332 1.00 74.16 81 ASP B C 1
ATOM 1432 O O . ASP B 2 67 ? 9.127 -32.612 -16.367 1.00 76.03 81 ASP B O 1
ATOM 1437 N N . PRO B 2 68 ? 7.476 -32.041 -14.967 1.00 76.64 82 PRO B N 1
ATOM 1438 C CA . PRO B 2 68 ? 6.876 -31.087 -15.890 1.00 75.56 82 PRO B CA 1
ATOM 1439 C C . PRO B 2 68 ? 7.808 -29.880 -16.037 1.00 72.82 82 PRO B C 1
ATOM 1440 O O . PRO B 2 68 ? 8.616 -29.638 -15.164 1.00 73.88 82 PRO B O 1
ATOM 1444 N N . SER B 2 69 ? 7.673 -29.174 -17.147 1.00 70.25 83 SER B N 1
ATOM 1445 C CA . SER B 2 69 ? 8.496 -27.994 -17.494 1.00 83.95 83 SER B CA 1
ATOM 1446 C C . SER B 2 69 ? 8.267 -26.893 -16.454 1.00 85.94 83 SER B C 1
ATOM 1447 O O . SER B 2 69 ? 7.111 -26.634 -16.105 1.00 91.83 83 SER B O 1
ATOM 1450 N N . TRP B 2 70 ? 9.340 -26.264 -15.987 1.00 84.11 84 TRP B N 1
ATOM 1451 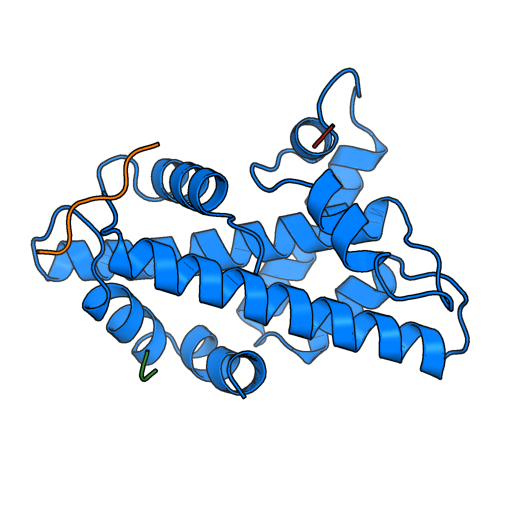C CA . TRP B 2 70 ? 9.270 -24.988 -15.240 1.00 73.26 84 TRP B CA 1
ATOM 1452 C C . TRP B 2 70 ? 8.796 -23.874 -16.185 1.00 74.37 84 TRP B C 1
ATOM 1453 O O . TRP B 2 70 ? 9.400 -23.691 -17.251 1.00 81.04 84 TRP B O 1
ATOM 1464 N N . HIS B 2 71 ? 7.738 -23.159 -15.809 1.00 75.15 85 HIS B N 1
ATOM 1465 C CA . HIS B 2 71 ? 7.271 -21.910 -16.472 1.00 80.73 85 HIS B CA 1
ATOM 1466 C C . HIS B 2 71 ? 7.178 -20.804 -15.415 1.00 73.71 85 HIS B C 1
ATOM 1467 O O . HIS B 2 71 ? 6.893 -21.069 -14.247 1.00 74.30 85 HIS B O 1
ATOM 1474 N N . PRO B 2 72 ? 7.456 -19.529 -15.755 1.00 70.22 86 PRO B N 1
ATOM 1475 C CA . PRO B 2 72 ? 7.374 -18.447 -14.770 1.00 78.04 86 PRO B CA 1
ATOM 1476 C C . PRO B 2 72 ? 5.932 -18.094 -14.366 1.00 76.61 86 PRO B C 1
ATOM 1477 O O . PRO B 2 72 ? 5.053 -18.186 -15.224 1.00 79.48 86 PRO B O 1
ATOM 1481 N N . ARG C 2 2 ? 16.098 -1.51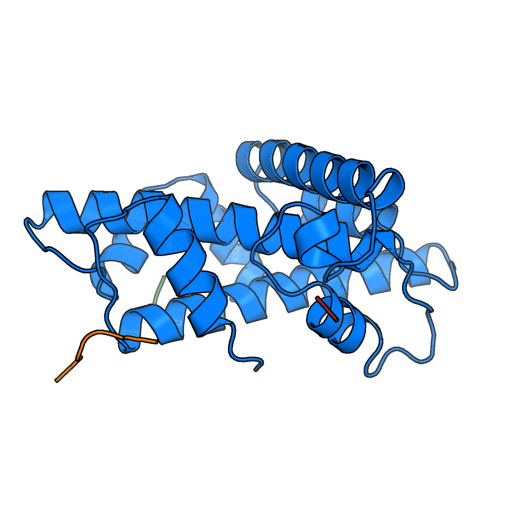8 -4.955 1.00 106.67 1 ARG D N 1
ATOM 1482 C CA . ARG C 2 2 ? 15.652 -2.593 -5.892 1.00 100.66 1 ARG D CA 1
ATOM 1483 C C . ARG C 2 2 ? 16.866 -3.093 -6.689 1.00 99.44 1 ARG D C 1
ATOM 1484 O O . ARG C 2 2 ? 17.850 -2.333 -6.785 1.00 103.85 1 ARG D O 1
ATOM 1486 N N . ARG C 2 3 ? 16.779 -4.321 -7.221 1.00 87.98 2 ARG D N 1
ATOM 1487 C CA . ARG C 2 3 ? 17.802 -5.031 -8.020 1.00 76.52 2 ARG D CA 1
ATOM 1488 C C . ARG C 2 3 ? 17.537 -6.532 -7.939 1.00 79.68 2 ARG D C 1
ATOM 1489 O O . ARG C 2 3 ? 17.453 -7.016 -6.796 1.00 84.83 2 ARG D O 1
ATOM 1491 N N . ARG D 2 2 ? 27.810 -34.375 -12.024 1.00 77.64 1 ARG C N 1
ATOM 1492 C CA . ARG D 2 2 ? 28.043 -35.166 -10.797 1.00 84.11 1 ARG C CA 1
ATOM 1493 C C . ARG D 2 2 ? 26.716 -35.620 -10.190 1.00 84.65 1 ARG C C 1
ATOM 1494 O O . ARG D 2 2 ? 25.695 -34.961 -10.438 1.00 70.34 1 ARG C O 1
ATOM 1496 N N . ARG D 2 3 ? 26.756 -36.705 -9.420 1.00 88.94 2 ARG C N 1
ATOM 1497 C CA . ARG D 2 3 ? 25.550 -37.246 -8.762 1.00 95.12 2 ARG C CA 1
ATOM 1498 C C . ARG D 2 3 ? 24.706 -36.118 -8.179 1.00 87.23 2 ARG C C 1
ATOM 1499 O O . ARG D 2 3 ? 25.219 -35.431 -7.281 1.00 94.40 2 ARG C O 1
ATOM 1501 N N . LEU D 2 4 ? 23.466 -35.968 -8.653 1.00 67.76 3 LEU C N 1
ATOM 1502 C CA . LEU D 2 4 ? 22.542 -34.936 -8.124 1.00 65.99 3 LEU C CA 1
ATOM 1503 C C . LEU D 2 4 ? 23.294 -33.946 -7.221 1.00 65.25 3 LEU C C 1
ATOM 1504 O O . LEU D 2 4 ? 22.659 -33.393 -6.315 1.00 54.50 3 LEU C O 1
#

Sequence (194 aa):
KESYSIYVYKVLKQVHPDTGISSKAMGIMNSFVNDIFERIAGEASRLAHYNKRSTITSREIQTAVRLLLPGELAKHAVSEGTKAVTKYTSSKKAKTRSSRAGLQFPVGRVHRLLRKGNYSERVGAGAPVYLAAVLEYLTAEILELAGNAARDNKKTRIIPRHLQLAIRNDEELNKLLGKVTISDPSWHPRRRRL

Organism: Homo sapiens (NCBI:txid9606)

B-factor: mean 65.39, std 18.82, range [30.0, 162.14]

Solvent-accessible surface area: 10321 Å² total; per-residue (Å²): 239,52,72,2,10,63,37,0,37,97,1,0,63,109,47,33,92,140,20,21,0,0,44,116,0,4,38,57,1,20,61,14,4,20,39,3,15,108,75,1,15,41,26,0,32,119,24,0,125,154,89,186,99,54,37,2,45,26,192,8,0,36,57,0,0,138,88,6,10,20,55,90,8,10,129,73,0,25,63,57,0,58,110,1,32,88,96,32,109,94,26,199,139,96,127,45,67,7,55,38,2,49,22,66,0,1,2,14,70,0,42,158,48,10,124,149,52,28,213,77,16,140,9,22,60,19,0,1,0,4,0,0,2,0,2,20,34,3,2,24,38,3,0,75,46,0,3,61,16,0,192,121,66,190,100,111,66,0,48,43,129,1,4,53,58,7,14,127,119,40,137,27,0,80,138,1,19,56,88,6,75,160,151,23,96,42,56,133,107,99,24,53,93,130

Secondary structure (DSSP, 8-state):
----HHHHHHHHHHH-TT-EEBHHHHHHHHHHHHHHHHHHHHHHHHHHHHTT-SEE-HHHHHHHHHHHS-HHHHHHHHHHHHHHHHHHHT---SS-HHHHHT-SS-HHHHHHHHHTT-SS-EE-SHHHHHHHHHHHHHHHHHHHHHHHHHHHTT-SEE-HHHHHHHHHHSHHHHHHHHHH--/--PBP--/---/--